Protein AF-A0A8J7ES10-F1 (afdb_monomer)

Solvent-accessible surface area (backbone atoms only — not comparable to full-atom values): 18775 Å² total; per-residue (Å²): 131,74,34,32,42,36,26,75,33,71,44,53,37,22,71,57,68,61,63,73,90,83,48,57,80,88,39,48,44,81,44,57,53,73,43,71,43,53,36,65,47,73,43,55,46,52,98,85,66,49,58,39,73,66,19,35,40,37,28,43,57,66,76,54,64,96,85,38,45,62,39,22,34,52,39,95,33,35,33,31,30,45,88,92,37,76,63,26,66,57,91,68,61,77,72,34,34,29,40,37,26,75,35,71,43,52,39,20,71,54,66,61,64,73,92,80,50,56,77,88,44,46,44,84,42,61,49,75,45,70,45,53,35,70,46,73,43,56,55,59,101,93,43,64,37,72,70,20,29,41,39,28,48,52,47,77,90,71,28,60,94,80,42,43,66,36,21,35,50,44,94,32,41,37,30,22,46,61,82,40,73,54,31,72,63,66,72,76,88,70,77,80,69,76,81,75,60,77,79,73,79,69,64,43,76,49,46,94,52,96,58,82,45,33,30,88,32,48,63,45,90,94,41,93,48,30,41,18,59,42,12,62,72,63,76,33,67,56,90,38,40,68,27,48,53,29,37,47,54,41,54,63,62,46,50,58,62,36,60,73,67,72,47,69,74,47,69,79,43,24,38,31,51,70,75,56,41,74,72,38,88,88,56,60,96,85,39,48,26,66,45,21,29,22,37,33,30,38,41,82,97,50,55,31,66,54,51,51,61,79,48,62,81,56,70,17,28,42,37,58,44,99,82,28,31,36,43,28,74,55,70,67,45,77,84

pLDDT: mean 78.89, std 15.76, range [26.02, 98.25]

Mean predicted aligned error: 19.05 Å

Sequence (335 aa):
MPQVLQITENTVLKRRPLQSSALSAEEVYKVDKGTSYELQSYAYADTNGDDFNDHIKFALKQDNIQGFNTWYVYELHSQVVQDGTVVYPQEEPEAAQIVKVVQDTVFKRRPLPASQLAPDEIQSIPAGRNFVLQSYAYADENGGFNSHVKLALGNTSDYIRGISSWYVYDQHAKILLDGELVYPLPQQTLSVPPPSAIPSGRFIMLPGYSSKFFLNQPIIPNGSFTWGEATHDGSRIPKTKKIADNIIALATALEKPRKQLGKPFKITSWYRPAEVNSGTRGAASNSQHLYGKAIDFYVPGYTPRQVAKELAWWNGGLGTYPSWNHLDIGSKRRW

Nearest PDB structures (foldseek):
  3zte-assembly1_T  TM=4.324E-01  e=8.875E+00  Bacillus licheniformis
  4y6t-assembly2_B  TM=2.598E-01  e=3.183E+00  Tobacco streak virus
  4y6x-assembly1_A-2  TM=2.409E-01  e=3.183E+00  Tobacco streak virus

Radius of gyration: 30.66 Å; Cα contacts (8 Å, |Δi|>4): 648; chains: 1; bounding box: 66×36×86 Å

Foldseek 3Di:
DWKKKAFQAWWKWAQALDDPVVDDPLGIDTDGHGDMFTFPDKDQADPVRHGSNQWIWTFGPDDADSNHRITIIRQVRIFIDDPNHTPPPPPLPPQFWKKAFQAWWKWAQALDPPVPDDPVRIDTDHHGDMFTFPDKDQADPVGGRNQKIWTFGDDCVPADVSHRITIIRLVRIFIAGSNHTPPVHPPPDPDDDPPPPPLDDDWDDAAPDPDTFRQQDALDVVFPDGNCLQQVHVVRHDPHVQLSVLLSVQSVVVVVLCVQVVFRKAWPAFADDQVRQVPDPPRDNPHLSVSRFKTKTDTPPDFQVRSCVSCVVQQAEWEGDRHIIMDGPHGYYYD

Structure (mmCIF, N/CA/C/O backbone):
data_AF-A0A8J7ES10-F1
#
_entry.id   AF-A0A8J7ES10-F1
#
loop_
_atom_site.group_PDB
_atom_site.id
_atom_site.type_symbol
_atom_site.label_atom_id
_atom_site.label_alt_id
_atom_site.label_comp_id
_atom_site.label_asym_id
_atom_site.label_entity_id
_atom_site.label_seq_id
_atom_site.pdbx_PDB_ins_code
_atom_site.Cartn_x
_atom_site.Cartn_y
_atom_site.Cartn_z
_atom_site.occupancy
_atom_site.B_iso_or_equiv
_atom_site.auth_seq_id
_atom_site.auth_comp_id
_atom_site.auth_asym_id
_atom_site.auth_atom_id
_atom_site.pdbx_PDB_model_num
ATOM 1 N N . MET A 1 1 ? -17.401 -17.008 42.669 1.00 64.31 1 MET A N 1
ATOM 2 C CA . MET A 1 1 ? -16.367 -16.024 43.068 1.00 64.31 1 MET A CA 1
ATOM 3 C C . MET A 1 1 ? -16.985 -14.641 42.900 1.00 64.31 1 MET A C 1
ATOM 5 O O . MET A 1 1 ? -17.704 -14.493 41.917 1.00 64.31 1 MET A O 1
ATOM 9 N N . PRO A 1 2 ? -16.847 -13.692 43.844 1.00 78.25 2 PRO A N 1
ATOM 10 C CA . PRO A 1 2 ? -17.597 -12.439 43.778 1.00 78.25 2 PRO A CA 1
ATOM 11 C C . PRO A 1 2 ? -17.087 -11.560 42.630 1.00 78.25 2 PRO A C 1
ATOM 13 O O . PRO A 1 2 ? -15.891 -11.300 42.522 1.00 78.25 2 PRO A O 1
ATOM 16 N N . GLN A 1 3 ? -18.008 -11.132 41.774 1.00 88.06 3 GLN A N 1
ATOM 17 C CA . GLN A 1 3 ? -17.795 -10.064 40.802 1.00 88.06 3 GLN A CA 1
ATOM 18 C C . GLN A 1 3 ? -18.287 -8.767 41.439 1.00 88.06 3 GLN A C 1
ATOM 20 O O . GLN A 1 3 ? -19.312 -8.778 42.123 1.00 88.06 3 GLN A O 1
ATOM 25 N N . VAL A 1 4 ? -17.567 -7.668 41.249 1.00 93.12 4 VAL A N 1
ATOM 26 C CA . VAL A 1 4 ? -17.894 -6.379 41.869 1.00 93.12 4 VAL A CA 1
ATOM 27 C C . VAL A 1 4 ? -17.989 -5.313 40.792 1.00 93.12 4 VAL A C 1
ATOM 29 O O . VAL A 1 4 ? -17.031 -5.112 40.054 1.00 93.12 4 VAL A O 1
ATOM 32 N N . LEU A 1 5 ? -19.117 -4.610 40.718 1.00 92.31 5 LEU A N 1
ATOM 33 C CA . LEU A 1 5 ? -19.228 -3.370 39.955 1.00 92.31 5 LEU A CA 1
ATOM 34 C C . LEU A 1 5 ? -18.623 -2.240 40.786 1.00 92.31 5 LEU A C 1
ATOM 36 O O . LEU A 1 5 ? -19.066 -2.015 41.909 1.00 92.31 5 LEU A O 1
ATOM 40 N N . GLN A 1 6 ? -17.650 -1.521 40.244 1.00 91.56 6 GLN A N 1
ATOM 41 C CA . GLN A 1 6 ? -17.055 -0.331 40.841 1.00 91.56 6 GLN A CA 1
ATOM 42 C C . GLN A 1 6 ? -17.438 0.895 40.020 1.00 91.56 6 GLN A C 1
ATOM 44 O O . GLN A 1 6 ? -17.275 0.907 38.802 1.00 91.56 6 GLN A O 1
ATOM 49 N N . ILE A 1 7 ? -17.925 1.935 40.688 1.00 92.75 7 ILE A N 1
ATOM 50 C CA . ILE A 1 7 ? -18.284 3.207 40.065 1.00 92.75 7 ILE A CA 1
ATOM 51 C C . ILE A 1 7 ? -17.045 4.105 40.012 1.00 92.75 7 ILE A C 1
ATOM 53 O O . ILE A 1 7 ? -16.511 4.505 41.050 1.00 92.75 7 ILE A O 1
ATOM 57 N N . THR A 1 8 ? -16.573 4.422 38.809 1.00 80.81 8 THR A N 1
ATOM 58 C CA . THR A 1 8 ? -15.344 5.201 38.574 1.00 80.81 8 THR A CA 1
ATOM 59 C C . THR A 1 8 ? -15.613 6.704 38.469 1.00 80.81 8 THR A C 1
ATOM 61 O O . THR A 1 8 ? -14.715 7.504 38.757 1.00 80.81 8 THR A O 1
ATOM 64 N N . GLU A 1 9 ? -16.856 7.091 38.164 1.00 78.81 9 GLU A N 1
ATOM 65 C CA . GLU A 1 9 ? -17.347 8.473 38.088 1.00 78.81 9 GLU A CA 1
ATOM 66 C C . GLU A 1 9 ? -18.786 8.602 38.610 1.00 78.81 9 GLU A C 1
ATOM 68 O O . GLU A 1 9 ? -19.547 7.639 38.596 1.00 78.81 9 GLU A O 1
ATOM 73 N N . ASN A 1 10 ? -19.182 9.799 39.066 1.00 84.06 10 ASN A N 1
ATOM 74 C CA . ASN A 1 10 ? -20.558 10.047 39.515 1.00 84.06 10 ASN A CA 1
ATOM 75 C C . ASN A 1 10 ? -21.538 9.734 38.378 1.00 84.06 10 ASN A C 1
ATOM 77 O O . ASN A 1 10 ? -21.426 10.278 37.281 1.00 84.06 10 ASN A O 1
ATOM 81 N N . THR A 1 11 ? -22.519 8.876 38.640 1.00 92.06 11 THR A N 1
ATOM 82 C CA . THR A 1 11 ? -23.380 8.337 37.588 1.00 92.06 11 THR A CA 1
ATOM 83 C C . THR A 1 11 ? -24.800 8.075 38.080 1.00 92.06 11 THR A C 1
ATOM 85 O O . THR A 1 11 ? -25.179 8.394 39.210 1.00 92.06 11 THR A O 1
ATOM 88 N N . VAL A 1 12 ? -25.629 7.538 37.191 1.00 92.69 12 VAL A N 1
ATOM 89 C CA . VAL A 1 12 ? -27.024 7.202 37.453 1.00 92.69 12 VAL A CA 1
ATOM 90 C C . VAL A 1 12 ? -27.262 5.757 37.043 1.00 92.69 12 VAL A C 1
ATOM 92 O O . VAL A 1 12 ? -27.062 5.401 35.882 1.00 92.69 12 VAL A O 1
ATOM 95 N N . LEU A 1 13 ? -27.730 4.943 37.986 1.00 93.00 13 LEU A N 1
ATOM 96 C CA . LEU A 1 13 ? -28.293 3.633 37.690 1.00 93.00 13 LEU A CA 1
ATOM 97 C C . LEU A 1 13 ? -29.695 3.813 37.122 1.00 93.00 13 LEU A C 1
ATOM 99 O O . LEU A 1 13 ? -30.459 4.649 37.602 1.00 93.00 13 LEU A O 1
ATOM 103 N N . LYS A 1 14 ? -30.043 3.020 36.115 1.00 92.50 14 LYS A N 1
ATOM 104 C CA . LYS A 1 14 ? -31.293 3.148 35.368 1.00 92.50 14 LYS A CA 1
ATOM 105 C C . LYS A 1 14 ? -32.049 1.830 35.312 1.00 92.50 14 LYS A C 1
ATOM 107 O O . LYS A 1 14 ? -31.450 0.760 35.240 1.00 92.50 14 LYS A O 1
ATOM 112 N N . ARG A 1 15 ? -33.379 1.891 35.280 1.00 91.12 15 ARG A N 1
ATOM 113 C CA . ARG A 1 15 ? -34.237 0.710 35.065 1.00 91.12 15 ARG A CA 1
ATOM 114 C C . ARG A 1 15 ? -34.286 0.267 33.601 1.00 91.12 15 ARG A C 1
ATOM 116 O O . ARG A 1 15 ? -34.577 -0.896 33.328 1.00 91.12 15 ARG A O 1
ATOM 123 N N . ARG A 1 16 ? -33.977 1.175 32.672 1.00 86.81 16 ARG A N 1
ATOM 124 C CA . ARG A 1 16 ? -33.875 0.931 31.227 1.00 86.81 16 ARG A CA 1
ATOM 125 C C . ARG A 1 16 ? -32.665 1.682 30.651 1.00 86.81 16 ARG A C 1
ATOM 127 O O . ARG A 1 16 ? -32.375 2.776 31.136 1.00 86.81 16 ARG A O 1
ATOM 134 N N . PRO A 1 17 ? -31.995 1.156 29.613 1.00 81.00 17 PRO A N 1
ATOM 135 C CA . PRO A 1 17 ? -30.805 1.765 29.014 1.00 81.00 17 PRO A CA 1
ATOM 136 C C . PRO A 1 17 ? -31.149 2.937 28.074 1.00 81.00 17 PRO A C 1
ATOM 138 O O . PRO A 1 17 ? -30.805 2.958 26.897 1.00 81.00 17 PRO A O 1
ATOM 141 N N . LEU A 1 18 ? -31.892 3.923 28.573 1.00 78.75 18 LEU A N 1
ATOM 142 C CA . LEU A 1 18 ? -32.243 5.133 27.829 1.00 78.75 18 LEU A CA 1
ATOM 143 C C . LEU A 1 18 ? -31.488 6.344 28.382 1.00 78.75 18 LEU A C 1
ATOM 145 O O . LEU A 1 18 ? -30.911 6.314 29.475 1.00 78.75 18 LEU A O 1
ATOM 149 N N . GLN A 1 19 ? -31.503 7.443 27.632 1.00 72.31 19 GLN A N 1
ATOM 150 C CA . GLN A 1 19 ? -31.052 8.738 28.140 1.00 72.31 19 GLN A CA 1
ATOM 151 C C . GLN A 1 19 ? -31.832 9.101 29.410 1.00 72.31 19 GLN A C 1
ATOM 153 O O . GLN A 1 19 ? -33.045 8.909 29.467 1.00 72.31 19 GLN A O 1
ATOM 158 N N . SER A 1 20 ? -31.154 9.635 30.431 1.00 76.88 20 SER A N 1
ATOM 159 C CA . SER A 1 20 ? -31.784 9.917 31.733 1.00 76.88 20 SER A CA 1
ATOM 160 C C . SER A 1 20 ? -32.954 10.902 31.625 1.00 76.88 20 SER A C 1
ATOM 162 O O . SER A 1 20 ? -33.875 10.842 32.427 1.00 76.88 20 SER A O 1
ATOM 164 N N . SER A 1 21 ? -32.943 11.780 30.616 1.00 77.94 21 SER A N 1
ATOM 165 C CA . SER A 1 21 ? -34.042 12.705 30.304 1.00 77.94 21 SER A CA 1
ATOM 166 C C . SER A 1 21 ? -35.330 12.011 29.844 1.00 77.94 21 SER A C 1
ATOM 168 O O . SER A 1 21 ? -36.391 12.626 29.882 1.00 77.94 21 SER A O 1
ATOM 170 N N . ALA A 1 22 ? -35.249 10.750 29.416 1.00 82.81 22 ALA A N 1
ATOM 171 C CA . ALA A 1 22 ? -36.377 9.934 28.975 1.00 82.81 22 ALA A CA 1
ATOM 172 C C . ALA A 1 22 ? -36.908 8.986 30.070 1.00 82.81 22 ALA A C 1
ATOM 174 O O . ALA A 1 22 ? -37.781 8.161 29.793 1.00 82.81 22 ALA A O 1
ATOM 175 N N . LEU A 1 23 ? -36.370 9.072 31.291 1.00 86.06 23 LEU A N 1
ATOM 176 C CA . LEU A 1 23 ? -36.718 8.216 32.424 1.00 86.06 23 LEU A CA 1
ATOM 177 C C . LEU A 1 23 ? -37.394 9.027 33.530 1.00 86.06 23 LEU A C 1
ATOM 179 O O . LEU A 1 23 ? -37.068 10.194 33.754 1.00 86.06 23 LEU A O 1
ATOM 183 N N . SER A 1 24 ? -38.334 8.402 34.237 1.00 87.75 24 SER A N 1
ATOM 184 C CA . SER A 1 24 ? -38.943 9.017 35.417 1.00 87.75 24 SER A CA 1
ATOM 185 C C . SER A 1 24 ? -37.966 9.041 36.603 1.00 87.75 24 SER A C 1
ATOM 187 O O . SER A 1 24 ? -36.968 8.319 36.627 1.00 87.75 24 SER A O 1
ATOM 189 N N . ALA A 1 25 ? -38.270 9.840 37.632 1.00 84.94 25 ALA A N 1
ATOM 190 C CA . ALA A 1 25 ? -37.470 9.893 38.860 1.00 84.94 25 ALA A CA 1
ATOM 191 C C . ALA A 1 25 ? -37.411 8.547 39.615 1.00 84.94 25 ALA A C 1
ATOM 193 O O . ALA A 1 25 ? -36.473 8.315 40.371 1.00 84.94 25 ALA A O 1
ATOM 194 N N . GLU A 1 26 ? -38.392 7.667 39.404 1.00 85.50 26 GLU A N 1
ATOM 195 C CA . GLU A 1 26 ? -38.457 6.320 39.992 1.00 85.50 26 GLU A CA 1
ATOM 196 C C . GLU A 1 26 ? -37.639 5.293 39.195 1.00 85.50 26 GLU A C 1
ATOM 198 O O . GLU A 1 26 ? -37.357 4.197 39.671 1.00 85.50 26 GLU A O 1
ATOM 203 N N . GLU A 1 27 ? -37.254 5.633 37.964 1.00 88.50 27 GLU A N 1
ATOM 204 C CA . GLU A 1 27 ? -36.459 4.775 37.089 1.00 88.50 27 GLU A CA 1
ATOM 205 C C . GLU A 1 27 ? -34.954 5.044 37.191 1.00 88.50 27 GLU A C 1
ATOM 207 O O . GLU A 1 27 ? -34.171 4.391 36.494 1.00 88.50 27 GLU A O 1
ATOM 212 N N . VAL A 1 28 ? -34.548 5.995 38.036 1.00 92.06 28 VAL A N 1
ATOM 213 C CA . VAL A 1 28 ? -33.167 6.457 38.168 1.00 92.06 28 VAL A CA 1
ATOM 214 C C . VAL A 1 28 ? -32.710 6.475 39.624 1.00 92.06 28 VAL A C 1
ATOM 216 O O . VAL A 1 28 ? -33.443 6.868 40.528 1.00 92.06 28 VAL A O 1
ATOM 219 N N . TYR A 1 29 ? -31.451 6.115 39.851 1.00 93.50 29 TYR A N 1
ATOM 220 C CA . TYR A 1 29 ? -30.821 6.179 41.164 1.00 93.50 29 TYR A CA 1
ATOM 221 C C . TYR A 1 29 ? -29.412 6.758 41.037 1.00 93.50 29 TYR A C 1
ATOM 223 O O . TYR A 1 29 ? -28.567 6.207 40.334 1.00 93.50 29 TYR A O 1
ATOM 231 N N . LYS A 1 30 ? -29.166 7.906 41.672 1.00 94.25 30 LYS A N 1
ATOM 232 C CA . LYS A 1 30 ? -27.860 8.578 41.628 1.00 94.25 30 LYS A CA 1
ATOM 233 C C . LYS A 1 30 ? -26.858 7.835 42.501 1.00 94.25 30 LYS A C 1
ATOM 235 O O . LYS A 1 30 ? -27.194 7.454 43.619 1.00 94.25 30 LYS A O 1
ATOM 240 N N . VAL A 1 31 ? -25.641 7.676 41.995 1.00 94.00 31 VAL A N 1
ATOM 241 C CA . VAL A 1 31 ? -24.555 6.991 42.694 1.00 94.00 31 VAL A CA 1
ATOM 242 C C . VAL A 1 31 ? -23.266 7.780 42.543 1.00 94.00 31 VAL A C 1
ATOM 244 O O . VAL A 1 31 ? -22.918 8.222 41.447 1.00 94.00 31 VAL A O 1
ATOM 247 N N . ASP A 1 32 ? -22.554 7.934 43.653 1.00 92.62 32 ASP A N 1
ATOM 248 C CA . ASP A 1 32 ? -21.293 8.659 43.698 1.00 92.62 32 ASP A CA 1
ATOM 249 C C . ASP A 1 32 ? -20.106 7.763 43.319 1.00 92.62 32 ASP A C 1
ATOM 251 O O . ASP A 1 32 ? -20.103 6.542 43.534 1.00 92.62 32 ASP A O 1
ATOM 255 N N . LYS A 1 33 ? -19.061 8.398 42.786 1.00 88.12 33 LYS A N 1
ATOM 256 C CA . LYS A 1 33 ? -17.763 7.791 42.498 1.00 88.12 33 LYS A CA 1
ATOM 257 C C . LYS A 1 33 ? -17.212 7.070 43.729 1.00 88.12 33 LYS A C 1
ATOM 259 O O . LYS A 1 33 ? -17.226 7.604 44.834 1.00 88.12 33 LYS A O 1
ATOM 264 N N . GLY A 1 34 ? -16.658 5.879 43.516 1.00 87.44 34 GLY A N 1
ATOM 265 C CA . GLY A 1 34 ? -16.078 5.029 44.558 1.00 87.44 34 GLY A CA 1
ATOM 266 C C . GLY A 1 34 ? -17.056 4.016 45.158 1.00 87.44 34 GLY A C 1
ATOM 267 O O . GLY A 1 34 ? -16.621 3.088 45.840 1.00 87.44 34 GLY A O 1
ATOM 268 N N . THR A 1 35 ? -18.357 4.134 44.877 1.00 94.31 35 THR A N 1
ATOM 269 C CA . THR A 1 35 ? -19.351 3.132 45.289 1.00 94.31 35 THR A CA 1
ATOM 270 C C . THR A 1 35 ? -19.076 1.789 44.612 1.00 94.31 35 THR A C 1
ATOM 272 O O . THR A 1 35 ? -18.689 1.745 43.444 1.00 94.31 35 THR A O 1
ATOM 275 N N . SER A 1 36 ? -19.270 0.686 45.337 1.00 93.25 36 SER A N 1
ATOM 276 C CA . SER A 1 36 ? -19.070 -0.671 44.820 1.00 93.25 36 SER A CA 1
ATOM 277 C C . SER A 1 36 ? -20.251 -1.577 45.162 1.00 93.25 36 SER A C 1
ATOM 279 O O . SER A 1 36 ? -20.801 -1.475 46.257 1.00 93.25 36 SER A O 1
ATOM 281 N N . TYR A 1 37 ? -20.608 -2.482 44.251 1.00 93.81 37 TYR A N 1
ATOM 282 C CA . TYR A 1 37 ? -21.717 -3.425 44.409 1.00 93.81 37 TYR A CA 1
ATOM 283 C C . TYR A 1 37 ? -21.283 -4.852 44.082 1.00 93.81 37 TYR A C 1
ATOM 285 O O . TYR A 1 37 ? -20.754 -5.104 43.000 1.00 93.81 37 TYR A O 1
ATOM 293 N N . GLU A 1 38 ? -21.546 -5.808 44.977 1.00 91.88 38 GLU A N 1
ATOM 294 C CA . GLU A 1 38 ? -21.386 -7.226 44.642 1.00 91.88 38 GLU A CA 1
ATOM 295 C C . GLU A 1 38 ? -22.465 -7.672 43.650 1.00 91.88 38 GLU A C 1
ATOM 297 O O . GLU A 1 38 ? -23.659 -7.430 43.840 1.00 91.88 38 GLU A O 1
ATOM 302 N N . LEU A 1 39 ? -22.043 -8.372 42.600 1.00 90.19 39 LEU A N 1
ATOM 303 C CA . LEU A 1 39 ? -22.898 -8.790 41.498 1.00 90.19 39 LEU A CA 1
ATOM 304 C C . LEU A 1 39 ? -23.227 -10.280 41.579 1.00 90.19 39 LEU A C 1
ATOM 306 O O . LEU A 1 39 ? -22.354 -11.121 41.804 1.00 90.19 39 LEU A O 1
ATOM 310 N N . GLN A 1 40 ? -24.504 -10.599 41.370 1.00 86.69 40 GLN A N 1
ATOM 311 C CA . GLN A 1 40 ? -24.959 -11.950 41.054 1.00 86.69 40 GLN A CA 1
ATOM 312 C C . GLN A 1 40 ? -24.579 -12.299 39.612 1.00 86.69 40 GLN A C 1
ATOM 314 O O . GLN A 1 40 ? -24.169 -13.422 39.328 1.00 86.69 40 GLN A O 1
ATOM 319 N N . SER A 1 41 ? -24.754 -11.334 38.706 1.00 81.12 41 SER A N 1
ATOM 320 C CA . SER A 1 41 ? -24.478 -11.460 37.275 1.00 81.12 41 SER A CA 1
ATOM 321 C C . SER A 1 41 ? -24.395 -10.084 36.617 1.00 81.12 41 SER A C 1
ATOM 323 O O . SER A 1 41 ? -25.023 -9.136 37.093 1.00 81.12 41 SER A O 1
ATOM 325 N N . TYR A 1 42 ? -23.721 -9.997 35.474 1.00 88.06 42 TYR A N 1
ATOM 326 C CA . TYR A 1 42 ? -23.754 -8.834 34.589 1.00 88.06 42 TYR A CA 1
ATOM 327 C C . TYR A 1 42 ? -23.755 -9.261 33.116 1.00 88.06 42 TYR A C 1
ATOM 329 O O . TYR A 1 42 ? -23.414 -10.399 32.796 1.00 88.06 42 TYR A O 1
ATOM 337 N N . ALA A 1 43 ? -24.165 -8.351 32.238 1.00 70.12 43 ALA A N 1
ATOM 338 C CA . ALA A 1 43 ? -24.136 -8.478 30.790 1.00 70.12 43 ALA A CA 1
ATOM 339 C C . ALA A 1 43 ? -23.895 -7.096 30.164 1.00 70.12 43 ALA A C 1
ATOM 341 O O . ALA A 1 43 ? -24.377 -6.089 30.682 1.00 70.12 43 ALA A O 1
ATOM 342 N N . TYR A 1 44 ? -23.188 -7.062 29.042 1.00 70.44 44 TYR A N 1
ATOM 343 C CA . TYR A 1 44 ? -22.888 -5.849 28.269 1.00 70.44 44 TYR A CA 1
ATOM 344 C C . TYR A 1 44 ? -23.584 -5.829 26.900 1.00 70.44 44 TYR A C 1
ATOM 346 O O . TYR A 1 44 ? -23.779 -4.766 26.328 1.00 70.44 44 TYR A O 1
ATOM 354 N N . ALA A 1 45 ? -24.040 -6.992 26.429 1.00 62.19 45 ALA A N 1
ATOM 355 C CA . ALA A 1 45 ? -24.836 -7.138 25.220 1.00 62.19 45 ALA A CA 1
ATOM 356 C C . ALA A 1 45 ? -26.002 -8.114 25.439 1.00 62.19 45 ALA A C 1
ATOM 358 O O . ALA A 1 45 ? -25.996 -8.926 26.378 1.00 62.19 45 ALA A O 1
ATOM 359 N N . ASP A 1 46 ? -27.020 -8.015 24.589 1.00 61.34 46 ASP A N 1
ATOM 360 C CA . ASP A 1 46 ? -28.154 -8.930 24.555 1.00 61.34 46 ASP A CA 1
ATOM 361 C C . ASP A 1 46 ? -27.819 -10.261 23.842 1.00 61.34 46 ASP A C 1
ATOM 363 O O . ASP A 1 46 ? -26.680 -10.537 23.465 1.00 61.34 46 ASP A O 1
ATOM 367 N N . THR A 1 47 ? -28.815 -11.136 23.668 1.00 54.00 47 THR A N 1
ATOM 368 C CA . THR A 1 47 ? -28.632 -12.435 22.995 1.00 54.00 47 THR A CA 1
ATOM 369 C C . THR A 1 47 ? -28.294 -12.336 21.506 1.00 54.00 47 THR A C 1
ATOM 371 O O . THR A 1 47 ? -27.858 -13.331 20.932 1.00 54.00 47 THR A O 1
ATOM 374 N N . ASN A 1 48 ? -28.523 -11.181 20.882 1.00 42.56 48 ASN A N 1
ATOM 375 C CA . ASN A 1 48 ? -28.213 -10.909 19.481 1.00 42.56 48 ASN A CA 1
ATOM 376 C C . ASN A 1 48 ? -26.846 -10.229 19.311 1.00 42.56 48 ASN A C 1
ATOM 378 O O . ASN A 1 48 ? -26.373 -10.109 18.183 1.00 42.56 48 ASN A O 1
ATOM 382 N N . GLY A 1 49 ? -26.199 -9.845 20.417 1.00 39.00 49 GLY A N 1
ATOM 383 C CA . GLY A 1 49 ? -24.927 -9.130 20.423 1.00 39.00 49 GLY A CA 1
ATOM 384 C C . GLY A 1 49 ? -25.072 -7.611 20.348 1.00 39.00 49 GLY A C 1
ATOM 385 O O . GLY A 1 49 ? -24.054 -6.940 20.208 1.00 39.00 49 GLY A O 1
ATOM 386 N N . ASP A 1 50 ? -26.290 -7.074 20.464 1.00 47.12 50 ASP A N 1
ATOM 387 C CA . ASP A 1 50 ? -26.513 -5.631 20.542 1.00 47.12 50 ASP A CA 1
ATOM 388 C C . ASP A 1 50 ? -26.142 -5.143 21.947 1.00 47.12 50 ASP A C 1
ATOM 390 O O . ASP A 1 50 ? -26.586 -5.714 22.954 1.00 47.12 50 ASP A O 1
ATOM 394 N N . ASP A 1 51 ? -25.327 -4.091 22.024 1.00 58.16 51 ASP A N 1
ATOM 395 C CA . ASP A 1 51 ? -25.022 -3.436 23.290 1.00 58.16 51 ASP A CA 1
ATOM 396 C C . ASP A 1 51 ? -26.301 -2.854 23.919 1.00 58.16 51 ASP A C 1
ATOM 398 O O . ASP A 1 51 ? -27.304 -2.563 23.257 1.00 58.16 51 ASP A O 1
ATOM 402 N N . PHE A 1 52 ? -26.314 -2.693 25.242 1.00 70.12 52 PHE A N 1
ATOM 403 C CA . PHE A 1 52 ? -27.443 -2.047 25.910 1.00 70.12 52 PHE A CA 1
ATOM 404 C C . PHE A 1 52 ? -27.349 -0.520 25.795 1.00 70.12 52 PHE A C 1
ATOM 406 O O . PHE A 1 52 ? -27.446 0.162 26.816 1.00 70.12 52 PHE A O 1
ATOM 413 N N . ASN A 1 53 ? -27.165 0.021 24.586 1.00 70.81 53 ASN A N 1
ATOM 414 C CA . ASN A 1 53 ? -27.022 1.454 24.324 1.00 70.81 53 ASN A CA 1
ATOM 415 C C . ASN A 1 53 ? -25.939 2.065 25.231 1.00 70.81 53 ASN A C 1
ATOM 417 O O . ASN A 1 53 ? -26.230 2.973 26.016 1.00 70.81 53 ASN A O 1
ATOM 421 N N . ASP A 1 54 ? -24.743 1.468 25.208 1.00 69.75 54 ASP A N 1
ATOM 422 C CA . ASP A 1 54 ? -23.570 1.808 26.036 1.00 69.75 54 ASP A CA 1
ATOM 423 C C . ASP A 1 54 ? -23.755 1.592 27.562 1.00 69.75 54 ASP A C 1
ATOM 425 O O . ASP A 1 54 ? -23.221 2.331 28.400 1.00 69.75 54 ASP A O 1
ATOM 429 N N . HIS A 1 55 ? -24.577 0.619 27.980 1.00 81.62 55 HIS A N 1
ATOM 430 C CA . HIS A 1 55 ? -24.784 0.304 29.403 1.00 81.62 55 HIS A CA 1
ATOM 431 C C . HIS A 1 55 ? -24.402 -1.130 29.774 1.00 81.62 55 HIS A C 1
ATOM 433 O O . HIS A 1 55 ? -24.642 -2.088 29.048 1.00 81.62 55 HIS A O 1
ATOM 439 N N . ILE A 1 56 ? -23.957 -1.301 31.017 1.00 83.12 56 ILE A N 1
ATOM 440 C CA . ILE A 1 56 ? -23.855 -2.607 31.666 1.00 83.12 56 ILE A CA 1
ATOM 441 C C . ILE A 1 56 ? -25.191 -2.912 32.324 1.00 83.12 56 ILE A C 1
ATOM 443 O O . ILE A 1 56 ? -25.624 -2.184 33.221 1.00 83.12 56 ILE A O 1
ATOM 447 N N . LYS A 1 57 ? -25.821 -4.023 31.948 1.00 86.38 57 LYS A N 1
ATOM 448 C CA . LYS A 1 57 ? -26.913 -4.614 32.720 1.00 86.38 57 LYS A CA 1
ATOM 449 C C . LYS A 1 57 ? -26.322 -5.453 33.844 1.00 86.38 57 LYS A C 1
ATOM 451 O O . LYS A 1 57 ? -25.558 -6.375 33.585 1.00 86.38 57 LYS A O 1
ATOM 456 N N . PHE A 1 58 ? -26.711 -5.209 35.086 1.00 89.06 58 PHE A N 1
ATOM 457 C CA . PHE A 1 58 ? -26.227 -5.992 36.221 1.00 89.06 58 PHE A CA 1
ATOM 458 C C . PHE A 1 58 ? -27.346 -6.347 37.193 1.00 89.06 58 PHE A C 1
ATOM 460 O O . PHE A 1 58 ? -28.360 -5.654 37.289 1.00 89.06 58 PHE A O 1
ATOM 467 N N . ALA A 1 59 ? -27.151 -7.452 37.909 1.00 89.25 59 ALA A N 1
ATOM 468 C CA . ALA A 1 59 ? -27.996 -7.888 39.006 1.00 89.25 59 ALA A CA 1
ATOM 469 C C . ALA A 1 59 ? -27.170 -7.941 40.292 1.00 89.25 59 ALA A C 1
ATOM 471 O O . ALA A 1 59 ? -26.099 -8.551 40.324 1.00 89.25 59 ALA A O 1
ATOM 472 N N . LEU A 1 60 ? -27.677 -7.309 41.346 1.00 89.31 60 LEU A N 1
ATOM 473 C CA . LEU A 1 60 ? -27.061 -7.287 42.666 1.00 89.31 60 LEU A CA 1
ATOM 474 C C . LEU A 1 60 ? -27.108 -8.681 43.306 1.00 89.31 60 LEU A C 1
ATOM 476 O O . LEU A 1 60 ? -28.119 -9.381 43.225 1.00 89.31 60 LEU A O 1
ATOM 480 N N . LYS A 1 61 ? -25.998 -9.090 43.927 1.00 87.31 61 LYS A N 1
ATOM 481 C CA . LYS A 1 61 ? -25.879 -10.365 44.658 1.00 87.31 61 LYS A CA 1
ATOM 482 C C . LYS A 1 61 ? -26.643 -10.345 45.970 1.00 87.31 61 LYS A C 1
ATOM 484 O O . LYS A 1 61 ? -27.239 -11.340 46.372 1.00 87.31 61 LYS A O 1
ATOM 489 N N . GLN A 1 62 ? -26.557 -9.209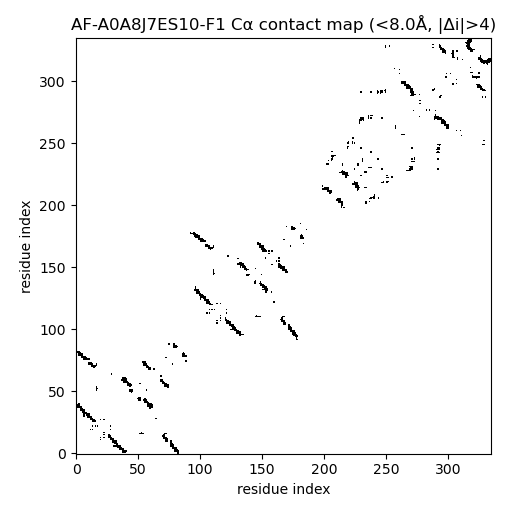 46.645 1.00 80.75 62 GLN A N 1
ATOM 490 C CA . GLN A 1 62 ? -27.225 -8.894 47.893 1.00 80.75 62 GLN A CA 1
ATOM 491 C C . GLN A 1 62 ? -27.808 -7.487 47.744 1.00 80.75 62 GLN A C 1
ATOM 493 O O . GLN A 1 62 ? -27.306 -6.700 46.943 1.00 80.75 62 GLN A O 1
ATOM 498 N N . ASP A 1 63 ? -28.862 -7.202 48.504 1.00 78.56 63 ASP A N 1
ATOM 499 C CA . ASP A 1 63 ? -29.593 -5.931 48.507 1.00 78.56 63 ASP A CA 1
ATOM 500 C C . ASP A 1 63 ? -30.478 -5.648 47.283 1.00 78.56 63 ASP A C 1
ATOM 502 O O . ASP A 1 63 ? -30.391 -6.259 46.219 1.00 78.56 63 ASP A O 1
ATOM 506 N N . ASN A 1 64 ? -31.376 -4.683 47.481 1.00 87.88 64 ASN A N 1
ATOM 507 C CA . ASN A 1 64 ? -32.223 -4.100 46.453 1.00 87.88 64 ASN A CA 1
ATOM 508 C C . ASN A 1 64 ? -32.084 -2.582 46.525 1.00 87.88 64 ASN A C 1
ATOM 510 O O . ASN A 1 64 ? -32.264 -1.986 47.586 1.00 87.88 64 ASN A O 1
ATOM 514 N N . ILE A 1 65 ? -31.855 -1.946 45.383 1.00 88.62 65 ILE A N 1
ATOM 515 C CA . ILE A 1 65 ? -31.931 -0.490 45.270 1.00 88.62 65 ILE A CA 1
ATOM 516 C C . ILE A 1 65 ? -33.370 -0.168 44.894 1.00 88.62 65 ILE A C 1
ATOM 518 O O . ILE A 1 65 ? -33.882 -0.702 43.914 1.00 88.62 65 ILE A O 1
ATOM 522 N N . GLN A 1 66 ? -34.058 0.632 45.712 1.00 88.25 66 GLN A N 1
ATOM 523 C CA . GLN A 1 66 ? -35.471 0.991 45.502 1.00 88.25 66 GLN A CA 1
ATOM 524 C C . GLN A 1 66 ? -36.397 -0.224 45.250 1.00 88.25 66 GLN A C 1
ATOM 526 O O . GLN A 1 66 ? -37.341 -0.148 44.473 1.00 88.25 66 GLN A O 1
ATOM 531 N N . GLY A 1 67 ? -36.126 -1.367 45.892 1.00 88.12 67 GLY A N 1
ATOM 532 C CA . GLY A 1 67 ? -36.921 -2.593 45.722 1.00 88.12 67 GLY A CA 1
ATOM 533 C C . GLY A 1 67 ? -36.584 -3.423 44.476 1.00 88.12 67 GLY A C 1
ATOM 534 O O . GLY A 1 67 ? -37.220 -4.447 44.241 1.00 88.12 67 GLY A O 1
ATOM 535 N N . PHE A 1 68 ? -35.564 -3.033 43.710 1.00 89.50 68 PHE A N 1
ATOM 536 C CA . PHE A 1 68 ? -35.136 -3.729 42.503 1.00 89.50 68 PHE A CA 1
ATOM 537 C C . PHE A 1 68 ? -33.691 -4.225 42.598 1.00 89.50 68 PHE A C 1
ATOM 539 O O . PHE A 1 68 ? -32.792 -3.496 43.021 1.00 89.50 68 PHE A O 1
ATOM 546 N N . ASN A 1 69 ? -33.457 -5.444 42.112 1.00 90.56 69 ASN A N 1
ATOM 547 C CA . ASN A 1 69 ? -32.126 -6.056 42.078 1.00 90.56 69 ASN A CA 1
ATOM 548 C C . ASN A 1 69 ? -31.379 -5.854 40.750 1.00 90.56 69 ASN A C 1
ATOM 550 O O . ASN A 1 69 ? -30.175 -6.065 40.704 1.00 90.56 69 ASN A O 1
ATOM 554 N N . THR A 1 70 ? -32.074 -5.490 39.669 1.00 90.25 70 THR A N 1
ATOM 555 C CA . THR A 1 70 ? -31.510 -5.415 38.311 1.00 90.25 70 THR A CA 1
ATOM 556 C C . THR A 1 70 ? -31.494 -3.976 37.824 1.00 90.25 70 THR A C 1
ATOM 558 O O . THR A 1 70 ? -32.523 -3.301 37.880 1.00 90.25 70 THR A O 1
ATOM 561 N N . TRP A 1 71 ? -30.359 -3.519 37.313 1.00 92.56 71 TRP A N 1
ATOM 562 C CA . TRP A 1 71 ? -30.141 -2.133 36.911 1.00 92.56 71 TRP A CA 1
ATOM 563 C C . TRP A 1 71 ? -29.216 -2.049 35.695 1.00 92.56 71 TRP A C 1
ATOM 565 O O . TRP A 1 71 ? -28.550 -3.018 35.334 1.00 92.56 71 TRP A O 1
ATOM 575 N N . TYR A 1 72 ? -29.200 -0.877 35.072 1.00 90.12 72 TYR A N 1
ATOM 576 C CA . TYR A 1 72 ? -28.282 -0.490 34.010 1.00 90.12 72 TYR A CA 1
ATOM 577 C C . TYR A 1 72 ? -27.389 0.644 34.504 1.00 90.12 72 TYR A C 1
ATOM 579 O O . TYR A 1 72 ? -27.878 1.555 35.170 1.00 90.12 72 TYR A O 1
ATOM 587 N N . VAL A 1 73 ? -26.108 0.630 34.162 1.00 88.69 73 VAL A N 1
ATOM 588 C CA . VAL A 1 73 ? -25.179 1.740 34.423 1.00 88.69 73 VAL A CA 1
ATOM 589 C C . VAL A 1 73 ? -24.424 2.067 33.148 1.00 88.69 73 VAL A C 1
ATOM 591 O O . VAL A 1 73 ? -24.126 1.162 32.378 1.00 88.69 73 VAL A O 1
ATOM 594 N N . TYR A 1 74 ? -24.154 3.348 32.908 1.00 80.06 74 TYR A N 1
ATOM 595 C CA . TYR A 1 74 ? -23.358 3.762 31.756 1.00 80.06 74 TYR A CA 1
ATOM 596 C C . TYR A 1 74 ? -21.939 3.205 31.876 1.00 80.06 74 TYR A C 1
ATOM 598 O O . TYR A 1 74 ? -21.293 3.377 32.915 1.00 80.06 74 TYR A O 1
ATOM 606 N N . GLU A 1 75 ? -21.478 2.518 30.838 1.00 74.06 75 GLU A N 1
ATOM 607 C CA . GLU A 1 75 ? -20.281 1.690 30.924 1.00 74.06 75 GLU A CA 1
ATOM 608 C C . GLU A 1 75 ? -19.005 2.482 31.214 1.00 74.06 75 GLU A C 1
ATOM 610 O O . GLU A 1 75 ? -18.244 2.070 32.079 1.00 74.06 75 GLU A O 1
ATOM 615 N N . LEU A 1 76 ? -18.817 3.670 30.629 1.00 73.44 76 LEU A N 1
ATOM 616 C CA . LEU A 1 76 ? -17.607 4.478 30.849 1.00 73.44 76 LEU A CA 1
ATOM 617 C C . LEU A 1 76 ? -17.484 5.039 32.279 1.00 73.44 76 LEU A C 1
ATOM 619 O O . LEU A 1 76 ? -16.423 5.520 32.667 1.00 73.44 76 LEU A O 1
ATOM 623 N N . HIS A 1 77 ? -18.551 4.984 33.084 1.00 83.06 77 HIS A N 1
ATOM 624 C CA . HIS A 1 77 ? -18.540 5.432 34.484 1.00 83.06 77 HIS A CA 1
ATOM 625 C C . HIS A 1 77 ? -18.394 4.271 35.477 1.00 83.06 77 HIS A C 1
ATOM 627 O O . HIS A 1 77 ? -18.572 4.458 36.689 1.00 83.06 77 HIS A O 1
ATOM 633 N N . SER A 1 78 ? -18.142 3.054 34.993 1.00 84.06 78 SER A N 1
ATOM 634 C CA . SER A 1 78 ? -18.074 1.878 35.850 1.00 84.06 78 SER A CA 1
ATOM 635 C C . SER A 1 78 ? -17.171 0.783 35.296 1.00 84.06 78 SER A C 1
ATOM 637 O O . SER A 1 78 ? -16.871 0.726 34.113 1.00 84.06 78 SER A O 1
ATOM 639 N N . GLN A 1 79 ? -16.736 -0.113 36.171 1.00 85.25 79 GLN A N 1
ATOM 640 C CA . GLN A 1 79 ? -15.946 -1.279 35.797 1.00 85.25 79 GLN A CA 1
ATOM 641 C C . GLN A 1 79 ? -16.393 -2.496 36.604 1.00 85.25 79 GLN A C 1
ATOM 643 O O . GLN A 1 79 ? -16.782 -2.365 37.763 1.00 85.25 79 GLN A O 1
ATOM 648 N N . VAL A 1 80 ? -16.339 -3.690 36.024 1.00 84.25 80 VAL A N 1
ATOM 649 C CA . VAL A 1 80 ? -16.530 -4.951 36.742 1.00 84.25 80 VAL A CA 1
ATOM 650 C C . VAL A 1 80 ? -15.165 -5.535 37.054 1.00 84.25 80 VAL A C 1
ATOM 652 O O . VAL A 1 80 ? -14.340 -5.725 36.167 1.00 84.25 80 VAL A O 1
ATOM 655 N N . VAL A 1 81 ? -14.938 -5.842 38.324 1.00 85.4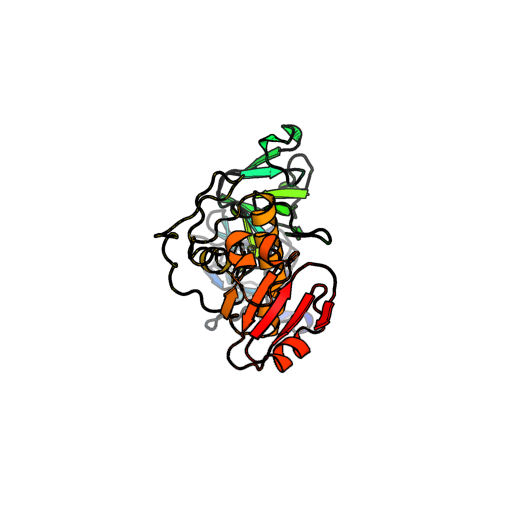4 81 VAL A N 1
ATOM 656 C CA . VAL A 1 81 ? -13.708 -6.442 38.833 1.00 85.44 81 VAL A CA 1
ATOM 657 C C . VAL A 1 81 ? -14.005 -7.865 39.293 1.00 85.44 81 VAL A C 1
ATOM 659 O O . VAL A 1 81 ? -14.959 -8.105 40.037 1.00 85.44 81 VAL A O 1
ATOM 662 N N . GLN A 1 82 ? -13.173 -8.813 38.875 1.00 83.50 82 GLN A N 1
ATOM 663 C CA . GLN A 1 82 ? -13.175 -10.191 39.348 1.00 83.50 82 GLN A CA 1
ATOM 664 C C . GLN A 1 82 ? -11.761 -10.535 39.822 1.00 83.50 82 GLN A C 1
ATOM 666 O O . GLN A 1 82 ? -10.805 -10.423 39.063 1.00 83.50 82 GLN A O 1
ATOM 671 N N . ASP A 1 83 ? -11.631 -10.931 41.091 1.00 82.94 83 ASP A N 1
ATOM 672 C CA . ASP A 1 83 ? -10.341 -11.292 41.707 1.00 82.94 83 ASP A CA 1
ATOM 673 C C . ASP A 1 83 ? -9.273 -10.178 41.624 1.00 82.94 83 ASP A C 1
ATOM 675 O O . ASP A 1 83 ? -8.124 -10.393 41.249 1.00 82.94 83 ASP A O 1
ATOM 679 N N . GLY A 1 84 ? -9.683 -8.932 41.890 1.00 79.12 84 GLY A N 1
ATOM 680 C CA . GLY A 1 84 ? -8.805 -7.755 41.810 1.00 79.12 84 GLY A CA 1
ATOM 681 C C . GLY A 1 84 ? -8.416 -7.334 40.388 1.00 79.12 84 GLY A C 1
ATOM 682 O O . GLY A 1 84 ? -7.734 -6.326 40.226 1.00 79.12 84 GLY A O 1
ATOM 683 N N . THR A 1 85 ? -8.877 -8.059 39.367 1.00 75.81 85 THR A N 1
ATOM 684 C CA . THR A 1 85 ? -8.625 -7.761 37.954 1.00 75.81 85 THR A CA 1
ATOM 685 C C . THR A 1 85 ? -9.873 -7.159 37.318 1.00 75.81 85 THR A C 1
ATOM 687 O O . THR A 1 85 ? -10.973 -7.680 37.501 1.00 75.81 85 THR A O 1
ATOM 690 N N . VAL A 1 86 ? -9.724 -6.065 36.570 1.00 78.69 86 VAL A N 1
ATOM 691 C CA . VAL A 1 86 ? -10.821 -5.496 35.776 1.00 78.69 86 VAL A CA 1
ATOM 692 C C . VAL A 1 86 ? -11.162 -6.472 34.646 1.00 78.69 86 VAL A C 1
ATOM 694 O O . VAL A 1 86 ? -10.306 -6.822 33.841 1.00 78.69 86 VAL A O 1
ATOM 697 N N . VAL A 1 87 ? -12.404 -6.948 34.624 1.00 73.19 87 VAL A N 1
ATOM 698 C CA . VAL A 1 87 ? -12.956 -7.852 33.600 1.00 73.19 87 VAL A CA 1
ATOM 699 C C . VAL A 1 87 ? -14.023 -7.182 32.733 1.00 73.19 87 VAL A C 1
ATOM 701 O O . VAL A 1 87 ? -14.402 -7.743 31.704 1.00 73.19 87 VAL A O 1
ATOM 704 N N . TYR A 1 88 ? -14.524 -6.011 33.149 1.00 68.38 88 TYR A N 1
ATOM 705 C CA . TYR A 1 88 ? -15.326 -5.116 32.319 1.00 68.38 88 TYR A CA 1
ATOM 706 C C . TYR A 1 88 ? -15.019 -3.623 32.624 1.00 68.38 88 TYR A C 1
ATOM 708 O O . TYR A 1 88 ? -14.823 -3.332 33.799 1.00 68.38 88 TYR A O 1
ATOM 716 N N . PRO A 1 89 ? -15.032 -2.680 31.661 1.00 57.84 89 PRO A N 1
ATOM 717 C CA . PRO A 1 89 ? -15.011 -2.974 30.233 1.00 57.84 89 PRO A CA 1
ATOM 718 C C . PRO A 1 89 ? -13.894 -3.979 29.988 1.00 57.84 89 PRO A C 1
ATOM 720 O O . PRO A 1 89 ? -12.863 -3.956 30.671 1.00 57.84 89 PRO A O 1
ATOM 723 N N . GLN A 1 90 ? -14.143 -4.972 29.121 1.00 49.97 90 GLN A N 1
ATOM 724 C CA . GLN A 1 90 ? -12.982 -5.666 28.576 1.00 49.97 90 GLN A CA 1
ATOM 725 C C . GLN A 1 90 ? -12.108 -4.530 28.047 1.00 49.97 90 GLN A C 1
ATOM 727 O O . GLN A 1 90 ? -12.667 -3.530 27.594 1.00 49.97 90 GLN A O 1
ATOM 732 N N . GLU A 1 91 ? -10.787 -4.585 28.196 1.00 45.88 91 GLU A N 1
ATOM 733 C CA . GLU A 1 91 ? -9.937 -3.642 27.471 1.00 45.88 91 GLU A CA 1
ATOM 734 C C . GLU A 1 91 ? -10.164 -3.898 25.970 1.00 45.88 91 GLU A C 1
ATOM 736 O O . GLU A 1 91 ? -9.394 -4.587 25.310 1.00 45.88 91 GLU A O 1
ATOM 741 N N . GLU A 1 92 ? -11.287 -3.411 25.452 1.00 42.16 92 GLU A N 1
ATOM 742 C CA . GLU A 1 92 ? -11.539 -3.103 24.077 1.00 42.16 92 GLU A CA 1
ATOM 743 C C . GLU A 1 92 ? -10.841 -1.764 23.925 1.00 42.16 92 GLU A C 1
ATOM 745 O O . GLU A 1 92 ? -11.283 -0.761 24.493 1.00 42.16 92 GLU A O 1
ATOM 750 N N . PRO A 1 93 ? -9.652 -1.752 23.311 1.00 38.72 93 PRO A N 1
ATOM 751 C CA . PRO A 1 93 ? -8.889 -0.530 23.210 1.00 38.72 93 PRO A CA 1
ATOM 752 C C . PRO A 1 93 ? -9.747 0.516 22.494 1.00 38.72 93 PRO A C 1
ATOM 754 O O . PRO A 1 93 ? -10.087 0.288 21.336 1.00 38.72 93 PRO A O 1
ATOM 757 N N . GLU A 1 94 ? -10.066 1.630 23.174 1.00 41.03 94 GLU A N 1
ATOM 758 C CA . GLU A 1 94 ? -10.720 2.831 22.624 1.00 41.03 94 GLU A CA 1
ATOM 759 C C . GLU A 1 94 ? -10.175 3.131 21.233 1.00 41.03 94 GLU A C 1
ATOM 761 O O . GLU A 1 94 ? -9.107 3.730 21.139 1.00 41.03 94 GLU A O 1
ATOM 766 N N . ALA A 1 95 ? -10.846 2.665 20.180 1.00 47.41 95 ALA A N 1
ATOM 767 C CA . ALA A 1 95 ? -10.422 2.769 18.787 1.00 47.41 95 ALA A CA 1
ATOM 768 C C . ALA A 1 95 ? -8.890 2.923 18.575 1.00 47.41 95 ALA A C 1
ATOM 770 O O . ALA A 1 95 ? -8.409 3.846 17.902 1.00 47.41 95 ALA A O 1
ATOM 771 N N . ALA A 1 96 ? -8.088 2.122 19.296 1.00 54.91 96 ALA A N 1
ATOM 772 C CA . ALA A 1 96 ? -6.726 2.563 19.560 1.00 54.91 96 ALA A CA 1
ATOM 773 C C . ALA A 1 96 ? -5.888 2.147 18.374 1.00 54.91 96 ALA A C 1
ATOM 775 O O . ALA A 1 96 ? -5.752 0.960 18.058 1.00 54.91 96 ALA A O 1
ATOM 776 N N . GLN A 1 97 ? -5.268 3.131 17.738 1.00 69.88 97 GLN A N 1
ATOM 777 C CA . GLN A 1 97 ? -4.211 2.821 16.811 1.00 69.88 97 GLN A CA 1
ATOM 778 C C . GLN A 1 97 ? -3.040 2.239 17.607 1.00 69.88 97 GLN A C 1
ATOM 780 O O . GLN A 1 97 ? -2.361 2.952 18.334 1.00 69.88 97 GLN A O 1
ATOM 785 N N . ILE A 1 98 ? -2.800 0.938 17.507 1.00 80.31 98 ILE A N 1
ATOM 786 C CA . ILE A 1 98 ? -1.769 0.244 18.279 1.00 80.31 98 ILE A CA 1
ATOM 787 C C . ILE A 1 98 ? -0.657 -0.182 17.343 1.00 80.31 98 ILE A C 1
ATOM 789 O O . ILE A 1 98 ? -0.910 -0.872 16.359 1.00 80.31 98 ILE A O 1
ATOM 793 N N . VAL A 1 99 ? 0.590 0.127 17.691 1.00 86.12 99 VAL A N 1
ATOM 794 C CA . VAL A 1 99 ? 1.743 -0.553 17.099 1.00 86.12 99 VAL A CA 1
ATOM 795 C C . VAL A 1 99 ? 2.101 -1.783 17.927 1.00 86.12 99 VAL A C 1
ATOM 797 O O . VAL A 1 99 ? 2.393 -1.679 19.115 1.00 86.12 99 VAL A O 1
ATOM 800 N N . LYS A 1 100 ? 2.099 -2.955 17.291 1.00 82.88 100 LYS A N 1
ATOM 801 C CA . LYS A 1 100 ? 2.597 -4.220 17.843 1.00 82.88 100 LYS A CA 1
ATOM 802 C C . LYS A 1 100 ? 3.979 -4.508 17.280 1.00 82.88 100 LYS A C 1
ATOM 804 O O . LYS A 1 100 ? 4.138 -4.655 16.067 1.00 82.88 100 LYS A O 1
ATOM 809 N N . VAL A 1 101 ? 4.972 -4.624 18.152 1.00 85.06 101 VAL A N 1
ATOM 810 C CA . VAL A 1 101 ? 6.331 -5.031 17.785 1.00 85.06 101 VAL A CA 1
ATOM 811 C C . VAL A 1 101 ? 6.361 -6.550 17.673 1.00 85.06 101 VAL A C 1
ATOM 813 O O . VAL A 1 101 ? 6.201 -7.258 18.663 1.00 85.06 101 VAL A O 1
ATOM 816 N N . VAL A 1 102 ? 6.541 -7.066 16.460 1.00 81.25 102 VAL A N 1
ATOM 817 C CA . VAL A 1 102 ? 6.472 -8.513 16.178 1.00 81.25 102 VAL A CA 1
ATOM 818 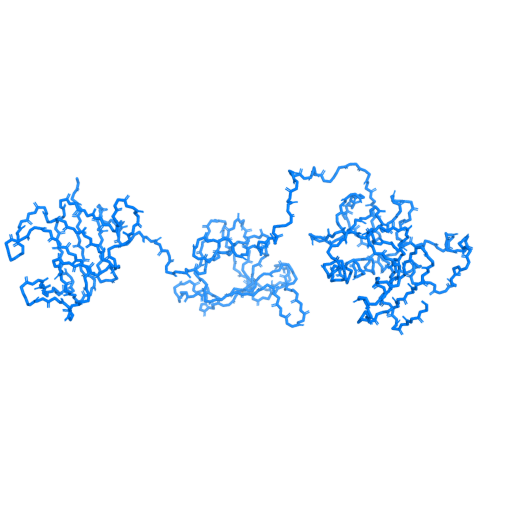C C . VAL A 1 102 ? 7.840 -9.195 16.177 1.00 81.25 102 VAL A C 1
ATOM 820 O O . VAL A 1 102 ? 7.913 -10.419 16.177 1.00 81.25 102 VAL A O 1
ATOM 823 N N . GLN A 1 103 ? 8.916 -8.409 16.192 1.00 77.31 103 GLN A N 1
ATOM 824 C CA . GLN A 1 103 ? 10.300 -8.869 16.222 1.00 77.31 103 GLN A CA 1
ATOM 825 C C . GLN A 1 103 ? 11.144 -7.878 17.026 1.00 77.31 103 GLN A C 1
ATOM 827 O O . GLN A 1 103 ? 10.892 -6.673 16.962 1.00 77.31 103 GLN A O 1
ATOM 832 N N . ASP A 1 104 ? 12.159 -8.374 17.740 1.00 78.88 104 ASP A N 1
ATOM 833 C CA . ASP A 1 104 ? 13.136 -7.538 18.437 1.00 78.88 104 ASP A CA 1
ATOM 834 C C . ASP A 1 104 ? 13.684 -6.469 17.493 1.00 78.88 104 ASP A C 1
ATOM 836 O O . ASP A 1 104 ? 14.147 -6.745 16.381 1.00 78.88 104 ASP A O 1
ATOM 840 N N . THR A 1 105 ? 13.583 -5.217 17.918 1.00 91.56 105 THR A N 1
ATOM 841 C CA . THR A 1 105 ? 13.849 -4.087 17.041 1.00 91.56 105 THR A CA 1
ATOM 842 C C . THR A 1 105 ? 14.403 -2.902 17.807 1.00 91.56 105 THR A C 1
ATOM 844 O O . THR A 1 105 ? 14.598 -2.922 19.022 1.00 91.56 105 THR A O 1
ATOM 847 N N . VAL A 1 106 ? 14.681 -1.847 17.055 1.00 90.44 106 VAL A N 1
ATOM 848 C CA . VAL A 1 106 ? 15.216 -0.601 17.571 1.00 90.44 106 VAL A CA 1
ATOM 849 C C . VAL A 1 106 ? 14.319 0.532 17.103 1.00 90.44 106 VAL A C 1
ATOM 851 O O . VAL A 1 106 ? 14.127 0.716 15.893 1.00 90.44 106 VAL A O 1
ATOM 854 N N . PHE A 1 107 ? 13.781 1.281 18.061 1.00 91.31 107 PHE A N 1
ATOM 855 C CA . PHE A 1 107 ? 13.143 2.566 17.813 1.00 91.31 107 PHE A CA 1
ATOM 856 C C . PHE A 1 107 ? 14.229 3.615 17.614 1.00 91.31 107 PHE A C 1
ATOM 858 O O . PHE A 1 107 ? 15.221 3.640 18.340 1.00 91.31 107 PHE A O 1
ATOM 865 N N . LYS A 1 108 ? 14.063 4.451 16.593 1.00 88.62 108 LYS A N 1
ATOM 866 C CA . LYS A 1 108 ? 15.103 5.348 16.085 1.00 88.62 108 LYS A CA 1
ATOM 867 C C . LYS A 1 108 ? 14.600 6.775 15.993 1.00 88.62 108 LYS A C 1
ATOM 869 O O . LYS A 1 108 ? 13.442 7.005 15.661 1.00 88.62 108 LYS A O 1
ATOM 874 N N . ARG A 1 109 ? 15.472 7.753 16.204 1.00 82.81 109 ARG A N 1
ATOM 875 C CA . ARG A 1 109 ? 15.128 9.171 15.997 1.00 82.81 109 ARG A CA 1
ATOM 876 C C . ARG A 1 109 ? 15.026 9.548 14.518 1.00 82.81 109 ARG A C 1
ATOM 878 O O . ARG A 1 109 ? 14.353 10.519 14.180 1.00 82.81 109 ARG A O 1
ATOM 885 N N . ARG A 1 110 ? 15.665 8.771 13.637 1.00 73.38 110 ARG A N 1
ATOM 886 C CA . ARG A 1 110 ? 15.716 8.987 12.185 1.00 73.38 110 ARG A CA 1
ATOM 887 C C . ARG A 1 110 ? 15.589 7.655 11.425 1.00 73.38 110 ARG A C 1
ATOM 889 O O . ARG A 1 110 ? 15.994 6.625 11.966 1.00 73.38 110 ARG A O 1
ATOM 896 N N . PRO A 1 111 ? 15.081 7.652 10.179 1.00 74.56 111 PRO A N 1
ATOM 897 C CA . PRO A 1 111 ? 14.877 6.441 9.375 1.00 74.56 111 PRO A CA 1
ATOM 898 C C . PRO A 1 111 ? 16.174 5.948 8.700 1.00 74.56 111 PRO A C 1
ATOM 900 O O . PRO A 1 111 ? 16.260 5.779 7.481 1.00 74.56 111 PRO A O 1
ATOM 903 N N . LEU A 1 112 ? 17.220 5.746 9.501 1.00 73.44 112 LEU A N 1
ATOM 904 C CA . LEU A 1 112 ? 18.513 5.211 9.074 1.00 73.44 112 LEU A CA 1
ATOM 905 C C . LEU A 1 112 ? 18.767 3.848 9.731 1.00 73.44 112 LEU A C 1
ATOM 907 O O . LEU A 1 112 ? 18.179 3.551 10.774 1.00 73.44 112 LEU A O 1
ATOM 911 N N . PRO A 1 113 ? 19.645 3.004 9.160 1.00 73.25 113 PRO A N 1
ATOM 912 C CA . PRO A 1 113 ? 20.090 1.793 9.836 1.00 73.25 113 PRO A CA 1
ATOM 913 C C . PRO A 1 113 ? 20.626 2.102 11.238 1.00 73.25 113 PRO A C 1
ATOM 915 O O . PRO A 1 113 ? 21.351 3.078 11.414 1.00 73.25 113 PRO A O 1
ATOM 918 N N . ALA A 1 114 ? 20.312 1.257 12.227 1.00 76.19 114 ALA A N 1
ATOM 919 C CA . ALA A 1 114 ? 20.721 1.487 13.619 1.00 76.19 114 ALA A CA 1
ATOM 920 C C . ALA A 1 114 ? 22.248 1.635 13.787 1.00 76.19 114 ALA A C 1
ATOM 922 O O . ALA A 1 114 ? 22.697 2.367 14.657 1.00 76.19 114 ALA A O 1
ATOM 923 N N . SER A 1 115 ? 23.040 1.006 12.912 1.00 79.06 115 SER A N 1
ATOM 924 C CA . SER A 1 115 ? 24.505 1.129 12.877 1.00 79.06 115 SER A CA 1
ATOM 925 C C . SER A 1 115 ? 25.024 2.528 12.524 1.00 79.06 115 SER A C 1
ATOM 927 O O . SER A 1 115 ? 26.208 2.792 12.700 1.00 79.06 115 SER A O 1
ATOM 929 N N . GLN A 1 116 ? 24.169 3.409 12.002 1.00 81.62 116 GLN A N 1
ATOM 930 C CA . GLN A 1 116 ? 24.511 4.778 11.602 1.00 81.62 116 GLN A CA 1
ATOM 931 C C . GLN A 1 116 ? 23.993 5.835 12.588 1.00 81.62 116 GLN A C 1
ATOM 933 O O . GLN A 1 116 ? 24.085 7.029 12.304 1.00 81.62 116 GLN A O 1
ATOM 938 N N . LEU A 1 117 ? 23.409 5.413 13.709 1.00 79.00 117 LEU A N 1
ATOM 939 C CA . LEU A 1 117 ? 22.809 6.295 14.704 1.00 79.00 117 LEU A CA 1
ATOM 940 C C . LEU A 1 117 ? 23.599 6.245 16.006 1.00 79.00 117 LEU A C 1
ATOM 942 O O . LEU A 1 117 ? 24.160 5.208 16.367 1.00 79.00 117 LEU A O 1
ATOM 946 N N . ALA A 1 118 ? 23.632 7.370 16.714 1.00 86.25 118 ALA A N 1
ATOM 947 C CA . ALA A 1 118 ? 24.257 7.420 18.025 1.00 86.25 118 ALA A CA 1
ATOM 948 C C . ALA A 1 118 ? 23.421 6.636 19.067 1.00 86.25 118 ALA A C 1
ATOM 950 O O . ALA A 1 118 ? 22.208 6.486 18.896 1.00 86.25 118 ALA A O 1
ATOM 951 N N . PRO A 1 119 ? 24.027 6.116 20.155 1.00 86.56 119 PRO A N 1
ATOM 952 C CA . PRO A 1 119 ? 23.310 5.333 21.171 1.00 86.56 119 PRO A CA 1
ATOM 953 C C . PRO A 1 119 ? 22.128 6.066 21.831 1.00 86.56 119 PRO A C 1
ATOM 955 O O . PRO A 1 119 ? 21.162 5.445 22.276 1.00 86.56 119 PRO A O 1
ATOM 958 N N . ASP A 1 120 ? 22.181 7.394 21.898 1.00 85.88 120 ASP A N 1
ATOM 959 C CA . ASP A 1 120 ? 21.107 8.245 22.406 1.00 85.88 120 ASP A CA 1
ATOM 960 C C . ASP A 1 120 ? 19.945 8.409 21.407 1.00 85.88 120 ASP A C 1
ATOM 962 O O . ASP A 1 120 ? 18.815 8.685 21.817 1.00 85.88 120 ASP A O 1
ATOM 966 N N . GLU A 1 121 ? 20.187 8.150 20.118 1.00 82.12 121 GLU A N 1
ATOM 967 C CA . GLU A 1 121 ? 19.188 8.179 19.045 1.00 82.12 121 GLU A CA 1
ATOM 968 C C . GLU A 1 121 ? 18.421 6.863 18.872 1.00 82.12 121 GLU A C 1
ATOM 970 O O . GLU A 1 121 ? 17.519 6.776 18.027 1.00 82.12 121 GLU A O 1
ATOM 975 N N . ILE A 1 122 ? 18.774 5.839 19.647 1.00 89.56 122 ILE A N 1
ATOM 976 C CA . ILE A 1 122 ? 18.174 4.516 19.559 1.00 89.56 122 ILE A CA 1
ATOM 977 C C . ILE A 1 122 ? 17.655 4.017 20.906 1.00 89.56 122 ILE A C 1
ATOM 979 O O . ILE A 1 122 ? 18.204 4.299 21.972 1.00 89.56 122 ILE A O 1
ATOM 983 N N . GLN A 1 123 ? 16.591 3.225 20.842 1.00 90.50 123 GLN A N 1
ATOM 984 C CA . GLN A 1 123 ? 16.053 2.489 21.974 1.00 90.50 123 GLN A CA 1
ATOM 985 C C . GLN A 1 123 ? 15.696 1.071 21.530 1.00 90.50 123 GLN A C 1
ATOM 987 O O . GLN A 1 123 ? 14.873 0.889 20.634 1.00 90.50 123 GLN A O 1
ATOM 992 N N . SER A 1 124 ? 16.300 0.064 22.160 1.00 91.31 124 SER A N 1
ATOM 993 C CA . SER A 1 124 ? 15.944 -1.337 21.925 1.00 91.31 124 SER A CA 1
ATOM 994 C C . SER A 1 124 ? 14.557 -1.631 22.481 1.00 91.31 124 SER A C 1
ATOM 996 O O . SER A 1 124 ? 14.261 -1.265 23.621 1.00 91.31 124 SER A O 1
ATOM 998 N N . ILE A 1 125 ? 13.737 -2.303 21.677 1.00 89.31 125 ILE A N 1
ATOM 999 C CA . ILE A 1 125 ? 12.374 -2.704 22.011 1.00 89.31 125 ILE A CA 1
ATOM 1000 C C . ILE A 1 125 ? 12.230 -4.203 21.714 1.00 89.31 125 ILE A C 1
ATOM 1002 O O . ILE A 1 125 ? 12.405 -4.603 20.559 1.00 89.31 125 ILE A O 1
ATOM 1006 N N . PRO A 1 126 ? 11.930 -5.038 22.723 1.00 80.12 126 PRO A N 1
ATOM 1007 C CA . PRO A 1 126 ? 11.730 -6.465 22.512 1.00 80.12 126 PRO A CA 1
ATOM 1008 C C . PRO A 1 126 ? 10.414 -6.755 21.778 1.00 80.12 126 PRO A C 1
ATOM 1010 O O . PRO A 1 126 ? 9.454 -5.978 21.851 1.00 80.12 126 PRO A O 1
ATOM 1013 N N . ALA A 1 127 ? 10.365 -7.899 21.098 1.00 77.19 127 ALA A N 1
ATOM 1014 C CA . ALA A 1 127 ? 9.154 -8.444 20.502 1.00 77.19 127 ALA A CA 1
ATOM 1015 C C . ALA A 1 127 ? 8.040 -8.621 21.548 1.00 77.19 127 ALA A C 1
ATOM 1017 O O . ALA A 1 127 ? 8.292 -8.891 22.722 1.00 77.19 127 ALA A O 1
ATOM 1018 N N . GLY A 1 128 ? 6.790 -8.470 21.114 1.00 73.12 128 GLY A N 1
ATOM 1019 C CA . GLY A 1 128 ? 5.595 -8.585 21.954 1.00 73.12 128 GLY A CA 1
ATOM 1020 C C . GLY A 1 128 ? 5.182 -7.290 22.658 1.00 73.12 128 GLY A C 1
ATOM 1021 O O . GLY A 1 128 ? 4.120 -7.249 23.274 1.00 73.12 128 GLY A O 1
ATOM 1022 N N . ARG A 1 129 ? 5.978 -6.216 22.560 1.00 81.75 129 ARG A N 1
ATOM 1023 C CA . ARG A 1 129 ? 5.601 -4.894 23.080 1.00 81.75 129 ARG A CA 1
ATOM 1024 C C . ARG A 1 129 ? 4.553 -4.236 22.188 1.00 81.75 129 ARG A C 1
ATOM 1026 O O . ARG A 1 129 ? 4.700 -4.211 20.966 1.00 81.75 129 ARG A O 1
ATOM 1033 N N . ASN A 1 130 ? 3.555 -3.633 22.825 1.00 83.00 130 ASN A N 1
ATOM 1034 C CA . ASN A 1 130 ? 2.510 -2.861 22.168 1.00 83.00 130 ASN A CA 1
ATOM 1035 C C . ASN A 1 130 ? 2.551 -1.422 22.678 1.00 83.00 130 ASN A C 1
ATOM 1037 O O . ASN A 1 130 ? 2.836 -1.206 23.855 1.00 83.00 130 ASN A O 1
ATOM 1041 N N . PHE A 1 131 ? 2.259 -0.462 21.805 1.00 82.88 131 PHE A N 1
ATOM 1042 C CA . PHE A 1 131 ? 2.136 0.942 22.183 1.00 82.88 131 PHE A CA 1
ATOM 1043 C C . PHE A 1 131 ? 0.907 1.553 21.529 1.00 82.88 131 PHE A C 1
ATOM 1045 O O . PHE A 1 131 ? 0.647 1.301 20.349 1.00 82.88 131 PHE A O 1
ATOM 1052 N N . VAL A 1 132 ? 0.194 2.389 22.279 1.00 78.25 132 VAL A N 1
ATOM 1053 C CA . VAL A 1 132 ? -0.863 3.236 21.723 1.00 78.25 132 VAL A CA 1
ATOM 1054 C C . VAL A 1 132 ? -0.211 4.359 20.923 1.00 78.25 132 VAL A C 1
ATOM 1056 O O . VAL A 1 132 ? 0.766 4.973 21.362 1.00 78.25 132 VAL A O 1
ATOM 1059 N N . LEU A 1 133 ? -0.741 4.628 19.738 1.00 71.25 133 LEU A N 1
ATOM 1060 C CA . LEU A 1 133 ? -0.292 5.671 18.835 1.00 71.25 133 LEU A CA 1
ATOM 1061 C C . LEU A 1 133 ? -1.305 6.811 18.793 1.00 71.25 133 LEU A C 1
ATOM 1063 O O . LEU A 1 133 ? -2.498 6.598 18.620 1.00 71.25 133 LEU A O 1
ATOM 1067 N N . GLN A 1 134 ? -0.792 8.034 18.858 1.00 60.19 134 GLN A N 1
ATOM 1068 C CA . GLN A 1 134 ? -1.509 9.226 18.422 1.00 60.19 134 GLN A CA 1
ATOM 1069 C C . GLN A 1 134 ? -1.604 9.274 16.890 1.00 60.19 134 GLN A C 1
ATOM 1071 O O . GLN A 1 134 ? -2.588 9.754 16.337 1.00 60.19 134 GLN A O 1
ATOM 1076 N N . SER A 1 135 ? -0.543 8.847 16.194 1.00 54.50 135 SER A N 1
ATOM 1077 C CA . SER A 1 135 ? -0.499 8.777 14.729 1.00 54.50 135 SER A CA 1
ATOM 1078 C C . SER A 1 135 ? 0.668 7.921 14.225 1.00 54.50 135 SER A C 1
ATOM 1080 O O . SER A 1 135 ? 1.622 7.631 14.956 1.00 54.50 135 SER A O 1
ATOM 1082 N N . TYR A 1 136 ? 0.634 7.575 12.938 1.00 78.56 136 TYR A N 1
ATOM 1083 C CA . TYR A 1 136 ? 1.752 6.976 12.212 1.00 78.56 136 TYR A CA 1
ATOM 1084 C C . TYR A 1 136 ? 1.848 7.513 10.785 1.00 78.56 136 TYR A C 1
ATOM 1086 O O . TYR A 1 136 ? 0.881 8.032 10.229 1.00 78.56 136 TYR A O 1
ATOM 1094 N N . ALA A 1 137 ? 3.015 7.339 10.172 1.00 55.03 137 ALA A N 1
ATOM 1095 C CA . ALA A 1 137 ? 3.213 7.560 8.748 1.00 55.03 137 ALA A CA 1
ATOM 1096 C C . ALA A 1 137 ? 4.216 6.544 8.193 1.00 55.03 137 ALA A C 1
ATOM 1098 O O . ALA A 1 137 ? 5.216 6.229 8.833 1.00 55.03 137 ALA A O 1
ATOM 1099 N N . TYR A 1 138 ? 3.991 6.067 6.974 1.00 63.47 138 TYR A N 1
ATOM 1100 C CA . TYR A 1 138 ? 4.918 5.179 6.253 1.00 63.47 138 TYR A CA 1
ATOM 1101 C C . TYR A 1 138 ? 5.610 5.871 5.065 1.00 63.47 138 TYR A C 1
ATOM 1103 O O . TYR A 1 138 ? 6.554 5.326 4.492 1.00 63.47 138 TYR A O 1
ATOM 1111 N N . ALA A 1 139 ? 5.155 7.072 4.701 1.00 56.19 139 ALA A N 1
ATOM 1112 C CA . ALA A 1 139 ? 5.738 7.923 3.672 1.00 56.19 139 ALA A CA 1
ATOM 1113 C C . ALA A 1 139 ? 5.392 9.399 3.932 1.00 56.19 139 ALA A C 1
ATOM 1115 O O . ALA A 1 139 ? 4.428 9.695 4.642 1.00 56.19 139 ALA A O 1
ATOM 1116 N N . ASP A 1 140 ? 6.161 10.301 3.330 1.00 50.03 140 ASP A N 1
ATOM 1117 C CA . ASP A 1 140 ? 5.858 11.726 3.198 1.00 50.03 140 ASP A CA 1
ATOM 1118 C C . ASP A 1 140 ? 5.873 12.156 1.714 1.00 50.03 140 ASP A C 1
ATOM 1120 O O . ASP A 1 140 ? 5.919 11.321 0.806 1.00 50.03 140 ASP A O 1
ATOM 1124 N N . GLU A 1 141 ? 5.825 13.465 1.455 1.00 41.41 141 GLU A N 1
ATOM 1125 C CA . GLU A 1 141 ? 5.870 14.049 0.105 1.00 41.41 141 GLU A CA 1
ATOM 1126 C C . GLU A 1 141 ? 7.136 13.673 -0.691 1.00 41.41 141 GLU A C 1
ATOM 1128 O O . GLU A 1 141 ? 7.123 13.688 -1.922 1.00 41.41 141 GLU A O 1
ATOM 1133 N N . ASN A 1 142 ? 8.218 13.296 -0.004 1.00 45.00 142 ASN A N 1
ATOM 1134 C CA . ASN A 1 142 ? 9.496 12.884 -0.582 1.00 45.00 142 ASN A CA 1
ATOM 1135 C C . ASN A 1 142 ? 9.615 11.357 -0.747 1.00 45.00 142 ASN A C 1
ATOM 1137 O O . ASN A 1 142 ? 10.606 10.876 -1.305 1.00 45.00 142 ASN A O 1
ATOM 1141 N N . GLY A 1 143 ? 8.613 10.588 -0.308 1.00 44.47 143 GLY A N 1
ATOM 1142 C CA . GLY A 1 143 ? 8.534 9.137 -0.466 1.00 44.47 143 GLY A CA 1
ATOM 1143 C C . GLY A 1 143 ? 8.553 8.364 0.854 1.00 44.47 143 GLY A C 1
ATOM 1144 O O . GLY A 1 143 ? 8.273 8.889 1.926 1.00 44.47 143 GLY A O 1
ATOM 1145 N N . GLY A 1 144 ? 8.829 7.060 0.772 1.00 55.88 144 GLY A N 1
ATOM 1146 C CA . GLY A 1 144 ? 8.852 6.173 1.940 1.00 55.88 144 GLY A CA 1
ATOM 1147 C C . GLY A 1 144 ? 10.052 6.422 2.860 1.00 55.88 144 GLY A C 1
ATOM 1148 O O . GLY A 1 144 ? 11.127 6.815 2.407 1.00 55.88 144 GLY A O 1
ATOM 1149 N N . PHE A 1 145 ? 9.915 6.105 4.148 1.00 63.41 145 PHE A N 1
ATOM 1150 C CA . PHE A 1 145 ? 10.972 6.315 5.146 1.00 63.41 145 PHE A CA 1
ATOM 1151 C C . PHE A 1 145 ? 12.050 5.221 5.139 1.00 63.41 145 PHE A C 1
ATOM 1153 O O . PHE A 1 145 ? 12.387 4.670 6.179 1.00 63.41 145 PHE A O 1
ATOM 1160 N N . ASN A 1 146 ? 12.609 4.873 3.976 1.00 73.12 146 ASN A N 1
ATOM 1161 C CA . ASN A 1 146 ? 13.735 3.933 3.877 1.00 73.12 146 ASN A CA 1
ATOM 1162 C C . ASN A 1 146 ? 13.497 2.602 4.638 1.00 73.12 146 ASN A C 1
ATOM 1164 O O . ASN A 1 146 ? 14.294 2.205 5.487 1.00 73.12 146 ASN A O 1
ATOM 1168 N N . SER A 1 147 ? 12.373 1.930 4.364 1.00 76.19 147 SER A N 1
ATOM 1169 C CA . SER A 1 147 ? 11.917 0.713 5.075 1.00 76.19 147 SER A CA 1
ATOM 1170 C C . SER A 1 147 ? 11.636 0.923 6.573 1.00 76.19 147 SER A C 1
ATOM 1172 O O . SER A 1 147 ? 11.912 0.065 7.415 1.00 76.19 147 SER A O 1
ATOM 1174 N N . HIS A 1 148 ? 11.132 2.106 6.928 1.00 81.19 148 HIS A N 1
ATOM 1175 C CA . HIS A 1 148 ? 10.688 2.432 8.278 1.00 81.19 148 HIS A CA 1
ATOM 1176 C C . HIS A 1 148 ? 9.264 2.981 8.286 1.00 81.19 148 HIS A C 1
ATOM 1178 O O . HIS A 1 148 ? 8.752 3.486 7.289 1.00 81.19 148 HIS A O 1
ATOM 1184 N N . VAL A 1 149 ? 8.669 2.949 9.472 1.00 75.81 149 VAL A N 1
ATOM 1185 C CA . VAL A 1 149 ? 7.423 3.633 9.807 1.00 75.81 149 VAL A CA 1
ATOM 1186 C C . VAL A 1 149 ? 7.722 4.649 10.891 1.00 75.81 149 VAL A C 1
ATOM 1188 O O . VAL A 1 149 ? 8.395 4.327 11.871 1.00 75.81 149 VAL A O 1
ATOM 1191 N N . LYS A 1 150 ? 7.224 5.870 10.716 1.00 72.12 150 LYS A N 1
ATOM 1192 C CA . LYS A 1 150 ? 7.209 6.904 11.744 1.00 72.12 150 LYS A CA 1
ATOM 1193 C C . LYS A 1 150 ? 6.017 6.673 12.667 1.00 72.12 150 LYS A C 1
ATOM 1195 O O . LYS A 1 150 ? 4.901 6.481 12.196 1.00 72.12 150 LYS A O 1
ATOM 1200 N N . LEU A 1 151 ? 6.260 6.738 13.965 1.00 80.19 151 LEU A N 1
ATOM 1201 C CA . LEU A 1 151 ? 5.307 6.512 15.041 1.00 80.19 151 LEU A CA 1
ATOM 1202 C C . LEU A 1 151 ? 5.254 7.758 15.927 1.00 80.19 151 LEU A C 1
ATOM 1204 O O . LEU A 1 151 ? 6.304 8.324 16.245 1.00 80.19 151 LEU A O 1
ATOM 1208 N N . ALA A 1 152 ? 4.059 8.146 16.359 1.00 72.12 152 ALA A N 1
ATOM 1209 C CA . ALA A 1 152 ? 3.843 9.085 17.451 1.00 72.12 152 ALA A CA 1
ATOM 1210 C C . ALA A 1 152 ? 3.069 8.367 18.560 1.00 72.12 152 ALA A C 1
ATOM 1212 O O . ALA A 1 152 ? 1.923 7.981 18.351 1.00 72.12 152 ALA A O 1
ATOM 1213 N N . LEU A 1 153 ? 3.702 8.159 19.712 1.00 75.81 153 LEU A N 1
ATOM 1214 C CA . LEU A 1 153 ? 3.120 7.485 20.872 1.00 75.81 153 LEU A CA 1
ATOM 1215 C C . LEU A 1 153 ? 2.029 8.362 21.499 1.00 75.81 153 LEU A C 1
ATOM 1217 O O . LEU A 1 153 ? 2.234 9.563 21.664 1.00 75.81 153 LEU A O 1
ATOM 1221 N N . GLY A 1 154 ? 0.882 7.762 21.820 1.00 59.81 154 GLY A N 1
ATOM 1222 C CA . GLY A 1 154 ? -0.296 8.463 22.340 1.00 59.81 154 GLY A CA 1
ATOM 1223 C C . GLY A 1 154 ? -0.270 8.680 23.849 1.00 59.81 154 GLY A C 1
ATOM 1224 O O . GLY A 1 154 ? -0.668 9.740 24.325 1.00 59.81 154 GLY A O 1
ATOM 1225 N N . ASN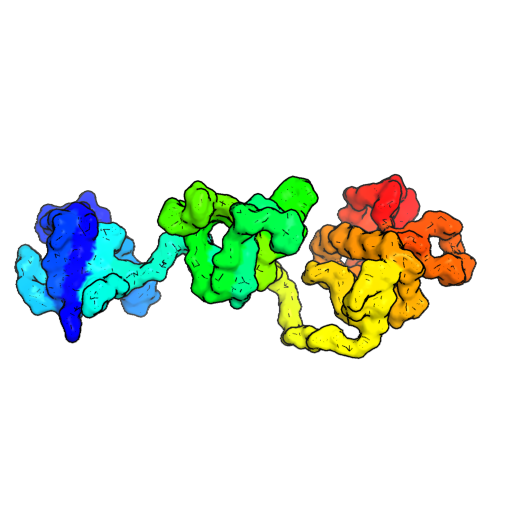 A 1 155 ? 0.267 7.717 24.599 1.00 69.06 155 ASN A N 1
ATOM 1226 C CA . ASN A 1 155 ? 0.319 7.794 26.054 1.00 69.06 155 ASN A CA 1
ATOM 1227 C C . ASN A 1 155 ? 1.628 8.432 26.519 1.00 69.06 155 ASN A C 1
ATOM 1229 O O . ASN A 1 155 ? 2.716 7.994 26.146 1.00 69.06 155 ASN A O 1
ATOM 1233 N N . THR A 1 156 ? 1.540 9.426 27.401 1.00 62.94 156 THR A N 1
ATOM 1234 C CA . THR A 1 156 ? 2.719 10.078 27.997 1.00 62.94 156 THR A CA 1
ATOM 1235 C C . THR A 1 156 ? 3.561 9.121 28.841 1.00 62.94 156 THR A C 1
ATOM 1237 O O . THR A 1 156 ? 4.777 9.288 28.915 1.00 62.94 156 THR A O 1
ATOM 1240 N N . SER A 1 157 ? 2.948 8.087 29.425 1.00 72.88 157 SER A N 1
ATOM 1241 C CA . SER A 1 157 ? 3.641 7.002 30.132 1.00 72.88 157 SER A CA 1
ATOM 1242 C C . SER A 1 157 ? 4.525 6.149 29.215 1.00 72.88 157 SER A C 1
ATOM 1244 O O . SER A 1 157 ? 5.517 5.591 29.680 1.00 72.88 157 SER A O 1
ATOM 1246 N N . ASP A 1 158 ? 4.212 6.086 27.919 1.00 74.88 158 ASP A N 1
ATOM 1247 C CA . ASP A 1 158 ? 4.983 5.348 26.917 1.00 74.88 158 ASP A CA 1
ATOM 1248 C C . ASP A 1 158 ? 6.116 6.187 26.304 1.00 74.88 158 ASP A C 1
ATOM 1250 O O . ASP A 1 158 ? 6.906 5.678 25.506 1.00 74.88 158 ASP A O 1
ATOM 1254 N N . TYR A 1 159 ? 6.238 7.470 26.665 1.00 75.25 159 TYR A N 1
ATOM 1255 C CA . TYR A 1 159 ? 7.274 8.339 26.112 1.00 75.25 159 TYR A CA 1
ATOM 1256 C C . TYR A 1 159 ? 8.661 7.847 26.516 1.00 75.25 159 TYR A C 1
ATOM 1258 O O . TYR A 1 159 ? 9.101 7.943 27.663 1.00 75.25 159 TYR A O 1
ATOM 1266 N N . ILE A 1 160 ? 9.413 7.390 25.525 1.00 78.38 160 ILE A N 1
ATOM 1267 C CA . ILE A 1 160 ? 10.783 6.935 25.715 1.00 78.38 160 ILE A CA 1
ATOM 1268 C C . ILE A 1 160 ? 11.656 8.174 25.882 1.00 78.38 160 ILE A C 1
ATOM 1270 O O . ILE A 1 160 ? 11.806 8.958 24.949 1.00 78.38 160 ILE A O 1
ATOM 1274 N N . ARG A 1 161 ? 12.240 8.368 27.070 1.00 78.69 161 ARG A N 1
ATOM 1275 C CA . ARG A 1 161 ? 13.088 9.539 27.381 1.00 78.69 161 ARG A CA 1
ATOM 1276 C C . ARG A 1 161 ? 12.360 10.877 27.150 1.00 78.69 161 ARG A C 1
ATOM 1278 O O . ARG A 1 161 ? 12.962 11.837 26.680 1.00 78.69 161 ARG A O 1
ATOM 1285 N N . GLY A 1 162 ? 11.054 10.926 27.433 1.00 67.81 162 GLY A N 1
ATOM 1286 C CA . GLY A 1 162 ? 10.220 12.119 27.219 1.00 67.81 162 GLY A CA 1
ATOM 1287 C C . GLY A 1 162 ? 9.900 12.414 25.748 1.00 67.81 162 GLY A C 1
ATOM 1288 O O . GLY A 1 162 ? 9.364 13.473 25.433 1.00 67.81 162 GLY A O 1
ATOM 1289 N N . ILE A 1 163 ? 10.225 11.491 24.840 1.00 64.75 163 ILE A N 1
ATOM 1290 C CA . ILE A 1 163 ? 10.043 11.639 23.400 1.00 64.75 163 ILE A CA 1
ATOM 1291 C C . ILE A 1 163 ? 8.911 10.723 22.932 1.00 64.75 163 ILE A C 1
ATOM 1293 O O . ILE A 1 163 ? 8.976 9.502 23.089 1.00 64.75 163 ILE A O 1
ATOM 1297 N N . SER A 1 164 ? 7.924 11.312 22.260 1.00 67.62 164 SER A N 1
ATOM 1298 C CA . SER A 1 164 ? 6.783 10.593 21.686 1.00 67.62 164 SER A CA 1
ATOM 1299 C C . SER A 1 164 ? 7.004 10.110 20.252 1.00 67.62 164 SER A C 1
ATOM 1301 O O . SER A 1 164 ? 6.306 9.215 19.799 1.00 67.62 164 SER A O 1
ATOM 1303 N N . SER A 1 165 ? 7.955 10.686 19.509 1.00 68.56 165 SER A N 1
ATOM 1304 C CA . SER A 1 165 ? 8.135 10.408 18.075 1.00 68.56 165 SER A CA 1
ATOM 1305 C C . SER A 1 165 ? 9.366 9.557 17.773 1.00 68.56 165 SER A C 1
ATOM 1307 O O . SER A 1 165 ? 10.493 9.945 18.108 1.00 68.56 165 SER A O 1
ATOM 1309 N N . TRP A 1 166 ? 9.149 8.449 17.063 1.00 84.38 166 TRP A N 1
ATOM 1310 C CA . TRP A 1 166 ? 10.160 7.434 16.754 1.00 84.38 166 TRP A CA 1
ATOM 1311 C C . TRP A 1 166 ? 9.956 6.816 15.367 1.00 84.38 166 TRP A C 1
ATOM 1313 O O . TRP A 1 166 ? 8.888 6.922 14.777 1.00 84.38 166 TRP A O 1
ATOM 1323 N N . TYR A 1 167 ? 10.980 6.142 14.854 1.00 80.88 167 TYR A N 1
ATOM 1324 C CA . TYR A 1 167 ? 10.923 5.298 13.665 1.00 80.88 167 TYR A CA 1
ATOM 1325 C C . TYR A 1 167 ? 11.205 3.847 14.034 1.00 80.88 167 TYR A C 1
ATOM 1327 O O . TYR A 1 167 ? 12.121 3.567 14.805 1.00 80.88 167 TYR A O 1
ATOM 1335 N N . VAL A 1 168 ? 10.493 2.915 13.419 1.00 86.50 168 VAL A N 1
ATOM 1336 C CA . VAL A 1 168 ? 10.735 1.470 13.538 1.00 86.50 168 VAL A CA 1
ATOM 1337 C C . VAL A 1 168 ? 10.917 0.870 12.150 1.00 86.50 168 VAL A C 1
ATOM 1339 O O . VAL A 1 168 ? 10.408 1.427 11.184 1.00 86.50 168 VAL A O 1
ATOM 1342 N N . TYR A 1 169 ? 11.656 -0.234 12.029 1.00 80.94 169 TYR A N 1
ATOM 1343 C CA . TYR A 1 169 ? 11.678 -0.998 10.777 1.00 80.94 169 TYR A CA 1
ATOM 1344 C C . TYR A 1 169 ? 10.263 -1.483 10.444 1.00 80.94 169 TYR A C 1
ATOM 1346 O O . TYR A 1 169 ? 9.596 -2.056 11.307 1.00 80.94 169 TYR A O 1
ATOM 1354 N N . ASP A 1 170 ? 9.817 -1.257 9.211 1.00 79.06 170 ASP A N 1
ATOM 1355 C CA . ASP A 1 170 ? 8.452 -1.568 8.770 1.00 79.06 170 ASP A CA 1
ATOM 1356 C C . ASP A 1 170 ? 8.093 -3.056 8.899 1.00 79.06 170 ASP A C 1
ATOM 1358 O O . ASP A 1 170 ? 6.986 -3.392 9.305 1.00 79.06 170 ASP A O 1
ATOM 1362 N N . GLN A 1 171 ? 9.045 -3.953 8.651 1.00 82.38 171 GLN A N 1
ATOM 1363 C CA . GLN A 1 171 ? 8.862 -5.400 8.791 1.00 82.38 171 GLN A CA 1
ATOM 1364 C C . GLN A 1 171 ? 8.789 -5.878 10.249 1.00 82.38 171 GLN A C 1
ATOM 1366 O O . GLN A 1 171 ? 8.353 -7.000 10.501 1.00 82.38 171 GLN A O 1
ATOM 1371 N N . HIS A 1 172 ? 9.216 -5.061 11.217 1.00 86.31 172 HIS A N 1
ATOM 1372 C CA . HIS A 1 172 ? 9.282 -5.452 12.631 1.00 86.31 172 HIS A CA 1
ATOM 1373 C C . HIS A 1 172 ? 8.056 -4.992 13.432 1.00 86.31 172 HIS A C 1
ATOM 1375 O O . HIS A 1 172 ? 7.962 -5.273 14.629 1.00 86.31 172 HIS A O 1
ATOM 1381 N N . ALA A 1 173 ? 7.122 -4.278 12.799 1.00 84.06 173 ALA A N 1
ATOM 1382 C CA . ALA A 1 173 ? 5.964 -3.702 13.459 1.00 84.06 173 ALA A CA 1
ATOM 1383 C C . ALA A 1 173 ? 4.690 -3.852 12.620 1.00 84.06 173 ALA A C 1
ATOM 1385 O O . ALA A 1 173 ? 4.706 -3.747 11.397 1.00 84.06 173 ALA A O 1
ATOM 1386 N N . LYS A 1 174 ? 3.565 -4.070 13.298 1.00 86.00 174 LYS A N 1
ATOM 1387 C CA . LYS A 1 174 ? 2.219 -4.040 12.716 1.00 86.00 174 LYS A CA 1
ATOM 1388 C C . LYS A 1 174 ? 1.428 -2.927 13.382 1.00 86.00 174 LYS A C 1
ATOM 1390 O O . LYS A 1 174 ? 1.564 -2.756 14.587 1.00 86.00 174 LYS A O 1
ATOM 1395 N N . ILE A 1 175 ? 0.606 -2.201 12.635 1.00 80.00 175 ILE A N 1
ATOM 1396 C CA . ILE A 1 175 ? -0.302 -1.196 13.187 1.00 80.00 175 ILE A CA 1
ATOM 1397 C C . ILE A 1 175 ? -1.719 -1.692 13.015 1.00 80.00 175 ILE A C 1
ATOM 1399 O O . ILE A 1 175 ? -2.109 -2.106 11.923 1.00 80.00 175 ILE A O 1
ATOM 1403 N N . LEU A 1 176 ? -2.459 -1.674 14.111 1.00 77.69 176 LEU A N 1
ATOM 1404 C CA . LEU A 1 176 ? -3.854 -2.045 14.155 1.00 77.69 176 LEU A CA 1
ATOM 1405 C C . LEU A 1 176 ? -4.660 -0.791 14.462 1.00 77.69 176 LEU A C 1
ATOM 1407 O O . LEU A 1 176 ? -4.199 0.027 15.248 1.00 77.69 176 LEU A O 1
ATOM 1411 N N . LEU A 1 177 ? -5.814 -0.636 13.832 1.00 69.56 177 LEU A N 1
ATOM 1412 C CA . LEU A 1 177 ? -6.832 0.341 14.195 1.00 69.56 177 LEU A CA 1
ATOM 1413 C C . LEU A 1 177 ? -8.046 -0.474 14.612 1.00 69.56 177 LEU A C 1
ATOM 1415 O O . LEU A 1 177 ? -8.484 -1.318 13.839 1.00 69.56 177 LEU A O 1
ATOM 1419 N N . ASP A 1 178 ? -8.519 -0.286 15.836 1.00 69.50 178 ASP A N 1
ATOM 1420 C CA . ASP A 1 178 ? -9.717 -0.965 16.353 1.00 69.50 178 ASP A CA 1
ATOM 1421 C C . ASP A 1 178 ? -9.576 -2.498 16.294 1.00 69.50 178 ASP A C 1
ATOM 1423 O O . ASP A 1 178 ? -10.506 -3.237 15.993 1.00 69.50 178 ASP A O 1
ATOM 1427 N N . GLY A 1 179 ? -8.349 -2.991 16.505 1.00 67.81 179 GLY A N 1
ATOM 1428 C CA . GLY A 1 179 ? -8.015 -4.415 16.389 1.00 67.81 179 GLY A CA 1
ATOM 1429 C C . GLY A 1 179 ? -7.821 -4.931 14.956 1.00 67.81 179 GLY A C 1
ATOM 1430 O O . GLY A 1 179 ? -7.272 -6.021 14.785 1.00 67.81 179 GLY A O 1
ATOM 1431 N N . GLU A 1 180 ? -8.149 -4.146 13.931 1.00 71.56 180 GLU A N 1
ATOM 1432 C CA . GLU A 1 180 ? -7.961 -4.485 12.519 1.00 71.56 180 GLU A CA 1
ATOM 1433 C C . GLU A 1 180 ? -6.575 -4.078 12.019 1.00 71.56 180 GLU A C 1
ATOM 1435 O O . GLU A 1 180 ? -6.094 -2.975 12.270 1.00 71.56 180 GLU A O 1
ATOM 1440 N N . LEU A 1 181 ? -5.899 -4.955 11.274 1.00 75.31 181 LEU A N 1
ATOM 1441 C CA . LEU A 1 181 ? -4.573 -4.663 10.723 1.00 75.31 181 LEU A CA 1
ATOM 1442 C C . LEU A 1 181 ? -4.661 -3.571 9.641 1.00 75.31 181 LEU A C 1
ATOM 1444 O O . LEU A 1 181 ? -5.122 -3.829 8.533 1.00 75.31 181 LEU A O 1
ATOM 1448 N N . VAL A 1 182 ? -4.131 -2.380 9.925 1.00 70.38 182 VAL A N 1
ATOM 1449 C CA . VAL A 1 182 ? -4.077 -1.255 8.973 1.00 70.38 182 VAL A CA 1
ATOM 1450 C C . VAL A 1 182 ? -2.681 -0.989 8.422 1.00 70.38 182 VAL A C 1
ATOM 1452 O O . VAL A 1 182 ? -2.553 -0.392 7.354 1.00 70.38 182 VAL A O 1
ATOM 1455 N N . TYR A 1 183 ? -1.630 -1.439 9.116 1.00 71.00 183 TYR A N 1
ATOM 1456 C CA . TYR A 1 183 ? -0.262 -1.437 8.604 1.00 71.00 183 TYR A CA 1
ATOM 1457 C C . TYR A 1 183 ? 0.470 -2.759 8.926 1.00 71.00 183 TYR A C 1
ATOM 1459 O O . TYR A 1 183 ? 0.406 -3.212 10.068 1.00 71.00 183 TYR A O 1
ATOM 1467 N N . PRO A 1 184 ? 1.223 -3.371 7.995 1.00 69.38 184 PRO A N 1
ATOM 1468 C CA . PRO A 1 184 ? 1.385 -2.957 6.602 1.00 69.38 184 PRO A CA 1
ATOM 1469 C C . PRO A 1 184 ? 0.025 -2.867 5.918 1.00 69.38 184 PRO A C 1
ATOM 1471 O O . PRO A 1 184 ? -0.881 -3.619 6.275 1.00 69.38 184 PRO A O 1
ATOM 1474 N N . LEU A 1 185 ? -0.136 -1.877 5.030 1.00 51.44 185 LEU A N 1
ATOM 1475 C CA . LEU A 1 185 ? -1.421 -1.625 4.377 1.00 51.44 185 LEU A CA 1
ATOM 1476 C C . LEU A 1 185 ? -1.969 -2.958 3.858 1.00 51.44 185 LEU A C 1
ATOM 1478 O O . LEU A 1 185 ? -1.203 -3.673 3.192 1.00 51.44 185 LEU A O 1
ATOM 1482 N N . PRO A 1 186 ? -3.244 -3.297 4.135 1.00 41.84 186 PRO A N 1
ATOM 1483 C CA . PRO A 1 186 ? -3.881 -4.429 3.496 1.00 41.84 186 PRO A CA 1
ATOM 1484 C C . PRO A 1 186 ? -3.619 -4.288 2.005 1.00 41.84 186 PRO A C 1
ATOM 1486 O O . PRO A 1 186 ? -3.946 -3.263 1.397 1.00 41.84 186 PRO A O 1
ATOM 1489 N N . GLN A 1 187 ? -2.960 -5.281 1.413 1.00 41.44 187 GLN A N 1
ATOM 1490 C CA . GLN A 1 187 ? -2.944 -5.374 -0.035 1.00 41.44 187 GLN A CA 1
ATOM 1491 C C . GLN A 1 187 ? -4.419 -5.359 -0.440 1.00 41.44 187 GLN A C 1
ATOM 1493 O O . GLN A 1 187 ? -5.157 -6.257 -0.036 1.00 41.44 187 GLN A O 1
ATOM 1498 N N . GLN A 1 188 ? -4.873 -4.318 -1.154 1.00 31.69 188 GLN A N 1
ATOM 1499 C CA . GLN A 1 188 ? -6.192 -4.338 -1.789 1.00 31.69 188 GLN A CA 1
ATOM 1500 C C . GLN A 1 188 ? -6.341 -5.717 -2.425 1.00 31.69 188 GLN A C 1
ATOM 1502 O O . GLN A 1 188 ? -5.460 -6.126 -3.183 1.00 31.69 188 GLN A O 1
ATOM 1507 N N . THR A 1 189 ? -7.382 -6.446 -2.032 1.00 27.95 189 THR A N 1
ATOM 1508 C CA . THR A 1 189 ? -7.618 -7.844 -2.384 1.00 27.95 189 THR A CA 1
ATOM 1509 C C . THR A 1 189 ? -7.728 -8.008 -3.898 1.00 27.95 189 THR A C 1
ATOM 1511 O O . THR A 1 189 ? -8.802 -8.055 -4.482 1.00 27.95 189 THR A O 1
ATOM 1514 N N . LEU A 1 190 ? -6.585 -8.153 -4.554 1.00 26.55 190 LEU A N 1
ATOM 1515 C CA . LEU A 1 190 ? -6.453 -8.901 -5.788 1.00 26.55 190 LEU A CA 1
ATOM 1516 C C . LEU A 1 190 ? -5.826 -10.230 -5.375 1.00 26.55 190 LEU A C 1
ATOM 1518 O O . LEU A 1 190 ? -4.609 -10.341 -5.315 1.00 26.55 190 LEU A O 1
ATOM 1522 N N . SER A 1 191 ? -6.685 -11.181 -4.988 1.00 26.02 191 SER A N 1
ATOM 1523 C CA . SER A 1 191 ? -6.424 -12.629 -4.912 1.00 26.02 191 SER A CA 1
ATOM 1524 C C . SER A 1 191 ? -4.942 -13.027 -4.822 1.00 26.02 191 SER A C 1
ATOM 1526 O O . SER A 1 191 ? -4.289 -13.211 -5.851 1.00 26.02 191 SER A O 1
ATOM 1528 N N . VAL A 1 192 ? -4.424 -13.212 -3.608 1.00 36.44 192 VAL A N 1
ATOM 1529 C CA . VAL A 1 192 ? -3.159 -13.926 -3.389 1.00 36.44 192 VAL A CA 1
ATOM 1530 C C . VAL A 1 192 ? -3.430 -15.409 -3.685 1.00 36.44 192 VAL A C 1
ATOM 1532 O O . VAL A 1 192 ? -4.228 -16.019 -2.969 1.00 36.44 192 VAL A O 1
ATOM 1535 N N . PRO A 1 193 ? -2.836 -16.020 -4.731 1.00 34.34 193 PRO A N 1
ATOM 1536 C CA . PRO A 1 193 ? -2.769 -17.476 -4.812 1.00 34.34 193 PRO A CA 1
ATOM 1537 C C . PRO A 1 193 ? -1.943 -17.981 -3.611 1.00 34.34 193 PRO A C 1
ATOM 1539 O O . PRO A 1 193 ? -1.135 -17.211 -3.087 1.00 34.34 193 PRO A O 1
ATOM 1542 N N . PRO A 1 194 ? -2.108 -19.244 -3.169 1.00 32.19 194 PRO A N 1
ATOM 1543 C CA . PRO A 1 194 ? -1.373 -19.816 -2.029 1.00 32.19 194 PRO A CA 1
ATOM 1544 C C . PRO A 1 194 ? 0.126 -19.529 -2.155 1.00 32.19 194 PRO A C 1
ATOM 1546 O O . PRO A 1 194 ? 0.577 -19.395 -3.294 1.00 32.19 194 PRO A O 1
ATOM 1549 N N . PRO A 1 195 ? 0.877 -19.432 -1.033 1.00 39.22 195 PRO A N 1
ATOM 1550 C CA . PRO A 1 195 ? 2.213 -18.840 -0.980 1.00 39.22 195 PRO A CA 1
ATOM 1551 C C . PRO A 1 195 ? 3.009 -19.284 -2.196 1.00 39.22 195 PRO A C 1
ATOM 1553 O O . PRO A 1 195 ? 3.422 -20.444 -2.269 1.00 39.22 195 PRO A O 1
ATOM 1556 N N . SER A 1 196 ? 3.141 -18.390 -3.187 1.00 38.19 196 SER A N 1
ATOM 1557 C CA . SER A 1 196 ? 3.987 -18.661 -4.340 1.00 38.19 196 SER A CA 1
ATOM 1558 C C . SER A 1 196 ? 5.322 -19.030 -3.736 1.00 38.19 196 SER A C 1
ATOM 1560 O O . SER A 1 196 ? 5.864 -18.246 -2.954 1.00 38.19 196 SER A O 1
ATOM 1562 N N . ALA A 1 197 ? 5.725 -20.274 -3.999 1.00 41.66 197 ALA A N 1
ATOM 1563 C CA . ALA A 1 197 ? 6.905 -20.932 -3.474 1.00 41.66 197 ALA A CA 1
ATOM 1564 C C . ALA A 1 197 ? 8.007 -19.917 -3.186 1.00 41.66 197 ALA A C 1
ATOM 1566 O O . ALA A 1 197 ? 8.211 -19.027 -4.018 1.00 41.66 197 ALA A O 1
ATOM 1567 N N . ILE A 1 198 ? 8.736 -20.083 -2.069 1.00 42.81 198 ILE A N 1
ATOM 1568 C CA . ILE A 1 198 ? 10.080 -19.500 -1.897 1.00 42.81 198 ILE A CA 1
ATOM 1569 C C . ILE A 1 198 ? 10.676 -19.399 -3.299 1.00 42.81 198 ILE A C 1
ATOM 1571 O O . ILE A 1 198 ? 10.762 -20.464 -3.930 1.00 42.81 198 ILE A O 1
ATOM 1575 N N . PRO A 1 199 ? 10.931 -18.185 -3.841 1.00 47.34 199 PRO A N 1
ATOM 1576 C CA . PRO A 1 199 ? 11.306 -18.045 -5.234 1.00 47.34 199 PRO A CA 1
ATOM 1577 C C . PRO A 1 199 ? 12.423 -19.041 -5.501 1.00 47.34 199 PRO A C 1
ATOM 1579 O O . PRO A 1 199 ? 13.465 -19.028 -4.853 1.00 47.34 199 PRO A O 1
ATOM 1582 N N . SER A 1 200 ? 12.103 -20.035 -6.314 1.00 47.16 200 SER A N 1
ATOM 1583 C CA . SER A 1 200 ? 12.901 -21.231 -6.524 1.00 47.16 200 SER A CA 1
ATOM 1584 C C . SER A 1 200 ? 12.990 -21.441 -8.021 1.00 47.16 200 SER A C 1
ATOM 1586 O O . SER A 1 200 ? 12.117 -21.023 -8.785 1.00 47.16 200 SER A O 1
ATOM 1588 N N . GLY A 1 201 ? 14.101 -22.023 -8.458 1.00 62.34 201 GLY A N 1
ATOM 1589 C CA . GLY A 1 201 ? 14.442 -22.114 -9.871 1.00 62.34 201 GLY A CA 1
ATOM 1590 C C . GLY A 1 201 ? 15.531 -21.125 -10.276 1.00 62.34 201 GLY A C 1
ATOM 1591 O O . GLY A 1 201 ? 16.409 -20.774 -9.486 1.00 62.34 201 GLY A O 1
ATOM 1592 N N . ARG A 1 202 ? 15.525 -20.741 -11.555 1.00 75.62 202 ARG A N 1
ATOM 1593 C CA . ARG A 1 202 ? 16.606 -19.959 -12.169 1.00 75.62 202 ARG A CA 1
ATOM 1594 C C . ARG A 1 202 ? 16.695 -18.569 -11.531 1.00 75.62 202 ARG A C 1
ATOM 1596 O O . ARG A 1 202 ? 15.691 -17.871 -11.390 1.00 75.62 202 ARG A O 1
ATOM 1603 N N . PHE A 1 203 ? 17.914 -18.174 -11.177 1.00 80.62 203 PHE A N 1
ATOM 1604 C CA . PHE A 1 203 ? 18.233 -16.875 -10.593 1.00 80.62 203 PHE A CA 1
ATOM 1605 C C . PHE A 1 203 ? 19.342 -16.184 -11.384 1.00 80.62 203 PHE A C 1
ATOM 1607 O O . PHE A 1 203 ? 20.096 -16.825 -12.117 1.00 80.62 203 PHE A O 1
ATOM 1614 N N . ILE A 1 204 ? 19.440 -14.873 -11.208 1.00 79.69 204 ILE A N 1
ATOM 1615 C CA . ILE A 1 204 ? 20.510 -14.027 -11.726 1.00 79.69 204 ILE A CA 1
ATOM 1616 C C . ILE A 1 204 ? 21.202 -13.307 -10.569 1.00 79.69 204 ILE A C 1
ATOM 1618 O O . ILE A 1 204 ? 20.617 -13.068 -9.509 1.00 79.69 204 ILE A O 1
ATOM 1622 N N . MET A 1 205 ? 22.460 -12.947 -10.799 1.00 76.06 205 MET A N 1
ATOM 1623 C CA . MET A 1 205 ? 23.201 -12.016 -9.956 1.00 76.06 205 MET A CA 1
ATOM 1624 C C . MET A 1 205 ? 23.237 -10.671 -10.669 1.00 76.06 205 MET A C 1
ATOM 1626 O O . MET A 1 205 ? 23.564 -10.606 -11.855 1.00 76.06 205 MET A O 1
ATOM 1630 N N . LEU A 1 206 ? 22.893 -9.604 -9.955 1.00 72.69 206 LEU A N 1
ATOM 1631 C CA . LEU A 1 206 ? 22.919 -8.257 -10.506 1.00 72.69 206 LEU A CA 1
ATOM 1632 C C . LEU A 1 206 ? 24.213 -7.549 -10.094 1.00 72.69 206 LEU A C 1
ATOM 1634 O O . LEU A 1 206 ? 24.615 -7.633 -8.932 1.00 72.69 206 LEU A O 1
ATOM 1638 N N . PRO A 1 207 ? 24.870 -6.822 -11.011 1.00 66.12 207 PRO A N 1
ATOM 1639 C CA . PRO A 1 207 ? 26.079 -6.077 -10.682 1.00 66.12 207 PRO A CA 1
ATOM 1640 C C . PRO A 1 207 ? 25.801 -5.052 -9.578 1.00 66.12 207 PRO A C 1
ATOM 1642 O O . PRO A 1 207 ? 24.863 -4.262 -9.673 1.00 66.12 207 PRO A O 1
ATOM 1645 N N . GLY A 1 208 ? 26.641 -5.045 -8.542 1.00 54.53 208 GLY A N 1
ATOM 1646 C CA . GLY A 1 208 ? 26.508 -4.133 -7.403 1.00 54.53 208 GLY A CA 1
ATOM 1647 C C . GLY A 1 208 ? 25.462 -4.542 -6.359 1.00 54.53 208 GLY A C 1
ATOM 1648 O O . GLY A 1 208 ? 25.184 -3.746 -5.466 1.00 54.53 208 GLY A O 1
ATOM 1649 N N . TYR A 1 209 ? 24.912 -5.757 -6.450 1.00 51.62 209 TYR A N 1
ATOM 1650 C CA . TYR A 1 209 ? 24.052 -6.364 -5.434 1.00 51.62 209 TYR A CA 1
ATOM 1651 C C . TYR A 1 209 ? 24.656 -7.685 -4.948 1.00 51.62 209 TYR A C 1
ATOM 1653 O O . TYR A 1 209 ? 25.169 -8.472 -5.740 1.00 51.62 209 TYR A O 1
ATOM 1661 N N . SER A 1 210 ? 24.574 -7.948 -3.644 1.00 46.66 210 SER A N 1
ATOM 1662 C CA . SER A 1 210 ? 25.062 -9.188 -3.017 1.00 46.66 210 SER A CA 1
ATOM 1663 C C . SER A 1 210 ? 24.010 -10.304 -2.960 1.00 46.66 210 SER A C 1
ATOM 1665 O O . SER A 1 210 ? 24.326 -11.435 -2.600 1.00 46.66 210 SER A O 1
ATOM 1667 N N . SER A 1 211 ? 22.757 -9.996 -3.305 1.00 56.97 211 SER A N 1
ATOM 1668 C CA . SER A 1 211 ? 21.619 -10.920 -3.231 1.00 56.97 211 SER A CA 1
ATOM 1669 C C . SER A 1 211 ? 21.397 -11.693 -4.535 1.00 56.97 211 SER A C 1
ATOM 1671 O O . SER A 1 211 ? 21.743 -11.218 -5.618 1.00 56.97 211 SER A O 1
ATOM 1673 N N . LYS A 1 212 ? 20.772 -12.872 -4.426 1.00 68.50 212 LYS A N 1
ATOM 1674 C CA . LYS A 1 212 ? 20.232 -13.620 -5.571 1.00 68.50 212 LYS A CA 1
ATOM 1675 C C . LYS A 1 212 ? 18.864 -13.057 -5.944 1.00 68.50 212 LYS A C 1
ATOM 1677 O O . LYS A 1 212 ? 18.038 -12.851 -5.059 1.00 68.50 212 LYS A O 1
ATOM 1682 N N . PHE A 1 213 ? 18.619 -12.874 -7.237 1.00 73.88 213 PHE A N 1
ATOM 1683 C CA . PHE A 1 213 ? 17.327 -12.428 -7.758 1.00 73.88 213 PHE A CA 1
ATOM 1684 C C . PHE A 1 213 ? 16.730 -13.533 -8.619 1.00 73.88 213 PHE A C 1
ATOM 1686 O O . PHE A 1 213 ? 17.302 -13.902 -9.646 1.00 73.88 213 PHE A O 1
ATOM 1693 N N . PHE A 1 214 ? 15.602 -14.098 -8.199 1.00 76.62 214 PHE A N 1
ATOM 1694 C CA . PHE A 1 214 ? 14.954 -15.173 -8.951 1.00 76.62 214 PHE A CA 1
ATOM 1695 C C . PHE A 1 214 ? 14.169 -14.605 -10.134 1.00 76.62 214 PHE A C 1
ATOM 1697 O O . PHE A 1 214 ? 13.590 -13.527 -10.043 1.00 76.62 214 PHE A O 1
ATOM 1704 N N . LEU A 1 215 ? 14.135 -15.313 -11.266 1.00 78.00 215 LEU A N 1
ATOM 1705 C CA . LEU A 1 215 ? 13.502 -14.788 -12.485 1.00 78.00 215 LEU A CA 1
ATOM 1706 C C . LEU A 1 215 ? 11.986 -14.586 -12.334 1.00 78.00 215 LEU A C 1
ATOM 1708 O O . LEU A 1 215 ? 11.429 -13.665 -12.915 1.00 78.00 215 LEU A O 1
ATOM 1712 N N . ASN A 1 216 ? 11.319 -15.407 -11.530 1.00 75.88 216 ASN A N 1
ATOM 1713 C CA . ASN A 1 216 ? 9.895 -15.267 -11.214 1.00 75.88 216 ASN A CA 1
ATOM 1714 C C . ASN A 1 216 ? 9.615 -14.267 -10.079 1.00 75.88 216 ASN A C 1
ATOM 1716 O O . ASN A 1 216 ? 8.457 -14.026 -9.747 1.00 75.88 216 ASN A O 1
ATOM 1720 N N . GLN A 1 217 ? 10.657 -13.701 -9.467 1.00 74.88 217 GLN A N 1
ATOM 1721 C CA . GLN A 1 217 ? 10.516 -12.743 -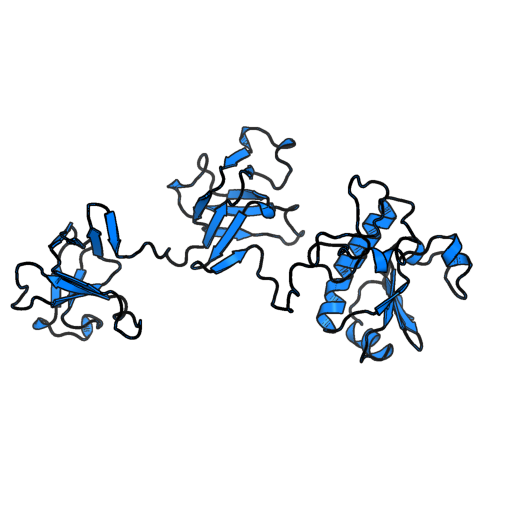8.383 1.00 74.88 217 GLN A CA 1
ATOM 1722 C C . GLN A 1 217 ? 10.119 -11.371 -8.944 1.00 74.88 217 GLN A C 1
ATOM 1724 O O . GLN A 1 217 ? 10.732 -10.915 -9.920 1.00 74.88 217 GLN A O 1
ATOM 1729 N N . PRO A 1 218 ? 9.166 -10.674 -8.301 1.00 76.50 218 PRO A N 1
ATOM 1730 C CA . PRO A 1 218 ? 8.918 -9.264 -8.557 1.00 76.50 218 PRO A CA 1
ATOM 1731 C C . PRO A 1 218 ? 10.191 -8.411 -8.443 1.00 76.50 218 PRO A C 1
ATOM 1733 O O . PRO A 1 218 ? 11.009 -8.605 -7.542 1.00 76.50 218 PRO A O 1
ATOM 1736 N N . ILE A 1 219 ? 10.352 -7.444 -9.348 1.00 78.62 219 ILE A N 1
ATOM 1737 C CA . ILE A 1 219 ? 11.485 -6.503 -9.350 1.00 78.62 219 ILE A CA 1
ATOM 1738 C C . ILE A 1 219 ? 11.443 -5.609 -8.106 1.00 78.62 219 ILE A C 1
ATOM 1740 O O . ILE A 1 219 ? 12.481 -5.320 -7.513 1.00 78.62 219 ILE A O 1
ATOM 1744 N N . ILE A 1 220 ? 10.238 -5.197 -7.708 1.00 68.69 220 ILE A N 1
ATOM 1745 C CA . ILE A 1 220 ? 9.966 -4.389 -6.516 1.00 68.69 220 ILE A CA 1
ATOM 1746 C C . ILE A 1 220 ? 9.015 -5.142 -5.577 1.00 68.69 220 ILE A C 1
ATOM 1748 O O . ILE A 1 220 ? 8.247 -5.986 -6.051 1.00 68.69 220 ILE A O 1
ATOM 1752 N N . PRO A 1 221 ? 9.019 -4.850 -4.264 1.00 59.50 221 PRO A N 1
ATOM 1753 C CA . PRO A 1 221 ? 8.066 -5.446 -3.331 1.00 59.50 221 PRO A CA 1
ATOM 1754 C C . PRO A 1 221 ? 6.620 -5.231 -3.792 1.00 59.50 221 PRO A C 1
ATOM 1756 O O . PRO A 1 221 ? 6.238 -4.110 -4.119 1.00 59.50 221 PRO A O 1
ATOM 1759 N N . ASN A 1 222 ? 5.828 -6.307 -3.826 1.00 60.47 222 ASN A N 1
ATOM 1760 C CA . ASN A 1 222 ? 4.437 -6.316 -4.310 1.00 60.47 222 ASN A CA 1
ATOM 1761 C C . ASN A 1 222 ? 4.253 -5.819 -5.758 1.00 60.47 222 ASN A C 1
ATOM 1763 O O . ASN A 1 222 ? 3.147 -5.455 -6.151 1.00 60.47 222 ASN A O 1
ATOM 1767 N N . GLY A 1 223 ? 5.333 -5.791 -6.544 1.00 70.00 223 GLY A N 1
ATOM 1768 C CA . GLY A 1 223 ? 5.311 -5.373 -7.937 1.00 70.00 223 GLY A CA 1
ATOM 1769 C C . GLY A 1 223 ? 4.722 -6.429 -8.861 1.00 70.00 223 GLY A C 1
ATOM 1770 O O . GLY A 1 223 ? 4.769 -7.631 -8.597 1.00 70.00 223 GLY A O 1
ATOM 1771 N N . SER A 1 224 ? 4.218 -5.965 -9.995 1.00 84.75 224 SER A N 1
ATOM 1772 C CA . SER A 1 224 ? 3.581 -6.807 -11.001 1.00 84.75 224 SER A CA 1
ATOM 1773 C C . SER A 1 224 ? 4.533 -7.300 -12.094 1.00 84.75 224 SER A C 1
ATOM 1775 O O . SER A 1 224 ? 4.111 -8.066 -12.963 1.00 84.75 224 SER A O 1
ATOM 1777 N N . PHE A 1 225 ? 5.774 -6.810 -12.090 1.00 89.00 225 PHE A N 1
ATOM 1778 C CA . PHE A 1 225 ? 6.799 -7.084 -13.095 1.00 89.00 225 PHE A CA 1
ATOM 1779 C C . PHE A 1 225 ? 7.960 -7.851 -12.474 1.00 89.00 225 PHE A C 1
ATOM 1781 O O . PHE A 1 225 ? 8.386 -7.544 -11.360 1.00 89.00 225 PHE A O 1
ATOM 1788 N N . THR A 1 226 ? 8.492 -8.821 -13.206 1.00 90.25 226 THR A N 1
ATOM 1789 C CA . THR A 1 226 ? 9.477 -9.795 -12.717 1.00 90.25 226 THR A CA 1
ATOM 1790 C C . THR A 1 226 ? 10.853 -9.633 -13.357 1.00 90.25 226 THR A C 1
ATOM 1792 O O . THR A 1 226 ? 11.002 -9.088 -14.454 1.00 90.25 226 THR A O 1
ATOM 1795 N N . TRP A 1 227 ? 11.891 -10.152 -12.695 1.00 87.75 227 TRP A N 1
ATOM 1796 C CA . TRP A 1 227 ? 13.248 -10.144 -13.253 1.00 87.75 227 TRP A CA 1
ATOM 1797 C C . TRP A 1 227 ? 13.366 -10.939 -14.560 1.00 87.75 227 TRP A C 1
ATOM 1799 O O . TRP A 1 227 ? 14.170 -10.571 -15.417 1.00 87.75 227 TRP A O 1
ATOM 1809 N N . GLY A 1 228 ? 12.559 -11.982 -14.757 1.00 88.69 228 GLY A N 1
ATOM 1810 C CA . GLY A 1 228 ? 12.467 -12.746 -16.002 1.00 88.69 228 GLY A CA 1
ATOM 1811 C C . GLY A 1 228 ? 11.999 -11.883 -17.169 1.00 88.69 228 GLY A C 1
ATOM 1812 O O . GLY A 1 228 ? 12.658 -11.853 -18.208 1.00 88.69 228 GLY A O 1
ATOM 1813 N N . GLU A 1 229 ? 10.952 -11.081 -16.970 1.00 95.38 229 GLU A N 1
ATOM 1814 C CA . GLU A 1 229 ? 10.470 -10.135 -17.985 1.00 95.38 229 GLU A CA 1
ATOM 1815 C C . GLU A 1 229 ? 11.522 -9.065 -18.306 1.00 95.38 229 GLU A C 1
ATOM 1817 O O . GLU A 1 229 ? 11.780 -8.772 -19.475 1.00 95.38 229 GLU A O 1
ATOM 1822 N N . ALA A 1 230 ? 12.181 -8.514 -17.280 1.00 94.31 230 ALA A N 1
ATOM 1823 C CA . ALA A 1 230 ? 13.177 -7.463 -17.475 1.00 94.31 230 ALA A CA 1
ATOM 1824 C C . ALA A 1 230 ? 14.464 -7.953 -18.162 1.00 94.31 230 ALA A C 1
ATOM 1826 O O . ALA A 1 230 ? 15.102 -7.192 -18.895 1.00 94.31 230 ALA A O 1
ATOM 1827 N N . THR A 1 231 ? 14.849 -9.211 -17.929 1.00 91.75 231 THR A N 1
ATOM 1828 C CA . THR A 1 231 ? 16.132 -9.787 -18.375 1.00 91.75 231 THR A CA 1
ATOM 1829 C C . THR A 1 231 ? 15.994 -10.858 -19.447 1.00 91.75 231 THR A C 1
ATOM 1831 O O . THR A 1 231 ? 16.972 -11.537 -19.760 1.00 91.75 231 THR A O 1
ATOM 1834 N N . HIS A 1 232 ? 14.806 -11.008 -20.037 1.00 90.31 232 HIS A N 1
ATOM 1835 C CA . HIS A 1 232 ? 14.519 -12.036 -21.037 1.00 90.31 232 HIS A CA 1
ATOM 1836 C C . HIS A 1 232 ? 14.938 -13.430 -20.541 1.00 90.31 232 HIS A C 1
ATOM 1838 O O . HIS A 1 232 ? 15.844 -14.070 -21.085 1.00 90.31 232 HIS A O 1
ATOM 1844 N N . ASP A 1 233 ? 14.341 -13.830 -19.420 1.00 87.12 233 ASP A N 1
ATOM 1845 C CA . ASP A 1 233 ? 14.598 -15.087 -18.716 1.00 87.12 233 ASP A CA 1
ATOM 1846 C C . ASP A 1 233 ? 16.082 -15.314 -18.386 1.00 87.12 233 ASP A C 1
ATOM 1848 O O . ASP A 1 233 ? 16.627 -16.416 -18.522 1.00 87.12 233 ASP A O 1
ATOM 1852 N N . GLY A 1 234 ? 16.753 -14.242 -17.956 1.00 86.31 234 GLY A N 1
ATOM 1853 C CA . GLY A 1 234 ? 18.149 -14.247 -17.524 1.00 86.31 234 GLY A CA 1
ATOM 1854 C C . GLY A 1 234 ? 19.180 -14.238 -18.652 1.00 86.31 234 GLY A C 1
ATOM 1855 O O . GLY A 1 234 ? 20.372 -14.263 -18.366 1.00 86.31 234 GLY A O 1
ATOM 1856 N N . SER A 1 235 ? 18.767 -14.186 -19.922 1.00 87.44 235 SER A N 1
ATOM 1857 C CA . SER A 1 235 ? 19.702 -14.101 -21.059 1.00 87.44 235 SER A CA 1
ATOM 1858 C C . SER A 1 235 ? 20.263 -12.689 -21.284 1.00 87.44 235 SER A C 1
ATOM 1860 O O . SER A 1 235 ? 21.281 -12.517 -21.952 1.00 87.44 235 SER A O 1
ATOM 1862 N N . ARG A 1 236 ? 19.621 -11.663 -20.717 1.00 90.81 236 ARG A N 1
ATOM 1863 C CA . ARG A 1 236 ? 19.987 -10.246 -20.838 1.00 90.81 236 ARG A CA 1
ATOM 1864 C C . ARG A 1 236 ? 20.250 -9.672 -19.451 1.00 90.81 236 ARG A C 1
ATOM 1866 O O . ARG A 1 236 ? 19.444 -8.922 -18.908 1.00 90.81 236 ARG A O 1
ATOM 1873 N N . ILE A 1 237 ? 21.375 -10.054 -18.855 1.00 88.38 237 ILE A N 1
ATOM 1874 C CA . ILE A 1 237 ? 21.767 -9.584 -17.520 1.00 88.38 237 ILE A CA 1
ATOM 1875 C C . ILE A 1 237 ? 22.284 -8.136 -17.622 1.00 88.38 237 ILE A C 1
ATOM 1877 O O . ILE A 1 237 ? 23.136 -7.866 -18.475 1.00 88.38 237 ILE A O 1
ATOM 1881 N N . PRO A 1 238 ? 21.806 -7.195 -16.783 1.00 89.56 238 PRO A N 1
ATOM 1882 C CA . PRO A 1 238 ? 22.329 -5.831 -16.730 1.00 89.56 238 PRO A CA 1
ATOM 1883 C C . PRO A 1 238 ? 23.853 -5.802 -16.581 1.00 89.56 238 PRO A C 1
ATOM 1885 O O . PRO A 1 238 ? 24.394 -6.434 -15.680 1.00 89.56 238 PRO A O 1
ATOM 1888 N N . LYS A 1 239 ? 24.552 -5.041 -17.434 1.00 87.44 239 LYS A N 1
ATOM 1889 C CA . LYS A 1 239 ? 26.027 -4.949 -17.393 1.00 87.44 239 LYS A CA 1
ATOM 1890 C C . LYS A 1 239 ? 26.564 -4.096 -16.239 1.00 87.44 239 LYS A C 1
ATOM 1892 O O . LYS A 1 239 ? 27.715 -4.248 -15.847 1.00 87.44 239 LYS A O 1
ATOM 1897 N N . THR A 1 240 ? 25.761 -3.176 -15.707 1.00 83.75 240 THR A N 1
ATOM 1898 C CA . THR A 1 240 ? 26.172 -2.268 -14.625 1.00 83.75 240 THR A CA 1
ATOM 1899 C C . THR A 1 240 ? 25.067 -2.109 -13.592 1.00 83.75 240 THR A C 1
ATOM 1901 O O . THR A 1 240 ? 23.882 -2.238 -13.917 1.00 83.75 240 THR A O 1
ATOM 1904 N N . LYS A 1 241 ? 25.447 -1.765 -12.353 1.00 79.75 241 LYS A N 1
ATOM 1905 C CA . LYS A 1 241 ? 24.484 -1.469 -11.282 1.00 79.75 241 LYS A CA 1
ATOM 1906 C C . LYS A 1 241 ? 23.492 -0.387 -11.707 1.00 79.75 241 LYS A C 1
ATOM 1908 O O . LYS A 1 241 ? 22.302 -0.512 -11.463 1.00 79.75 241 LYS A O 1
ATOM 1913 N N . LYS A 1 242 ? 23.962 0.627 -12.441 1.00 80.19 242 LYS A N 1
ATOM 1914 C CA . LYS A 1 242 ? 23.115 1.722 -12.924 1.00 80.19 242 LYS A CA 1
ATOM 1915 C C . LYS A 1 242 ? 21.979 1.245 -13.833 1.00 80.19 242 LYS A C 1
ATOM 1917 O O . LYS A 1 242 ? 20.894 1.813 -13.787 1.00 80.19 242 LYS A O 1
ATOM 1922 N N . ILE A 1 243 ? 22.215 0.224 -14.658 1.00 86.31 243 ILE A N 1
ATOM 1923 C CA . ILE A 1 243 ? 21.169 -0.368 -15.505 1.00 86.31 243 ILE A CA 1
ATOM 1924 C C . ILE A 1 243 ? 20.156 -1.122 -14.637 1.00 86.31 243 ILE A C 1
ATOM 1926 O O . ILE A 1 243 ? 18.959 -0.965 -14.851 1.00 86.31 243 ILE A O 1
ATOM 1930 N N . ALA A 1 244 ? 20.612 -1.881 -13.636 1.00 77.25 244 ALA A N 1
ATOM 1931 C CA . ALA A 1 244 ? 19.720 -2.542 -12.682 1.00 77.25 244 ALA A CA 1
ATOM 1932 C C . ALA A 1 244 ? 18.873 -1.525 -11.886 1.00 77.25 244 ALA A C 1
ATOM 1934 O O . ALA A 1 244 ? 17.658 -1.681 -11.804 1.00 77.25 244 ALA A O 1
ATOM 1935 N N . ASP A 1 245 ? 19.479 -0.433 -11.408 1.00 72.12 245 ASP A N 1
ATOM 1936 C CA . ASP A 1 245 ? 18.777 0.669 -10.732 1.00 72.12 245 ASP A CA 1
ATOM 1937 C C . ASP A 1 245 ? 17.697 1.293 -11.639 1.00 72.12 245 ASP A C 1
ATOM 1939 O O . ASP A 1 245 ? 16.591 1.593 -11.193 1.00 72.12 245 ASP A O 1
ATOM 1943 N N . ASN A 1 246 ? 17.990 1.464 -12.933 1.00 89.31 246 ASN A N 1
ATOM 1944 C CA . ASN A 1 246 ? 17.020 1.983 -13.899 1.00 89.31 246 ASN A CA 1
ATOM 1945 C C . ASN A 1 246 ? 15.855 1.008 -14.151 1.00 89.31 246 ASN A C 1
ATOM 1947 O O . ASN A 1 246 ? 14.730 1.467 -14.333 1.00 89.31 246 ASN A O 1
ATOM 1951 N N . ILE A 1 247 ? 16.108 -0.308 -14.154 1.00 88.31 247 ILE A N 1
ATOM 1952 C CA . ILE A 1 247 ? 15.057 -1.334 -14.275 1.00 88.31 247 ILE A CA 1
ATOM 1953 C C . ILE A 1 247 ? 14.105 -1.245 -13.081 1.00 88.31 247 ILE A C 1
ATOM 1955 O O . ILE A 1 247 ? 12.893 -1.224 -13.276 1.00 88.31 247 ILE A O 1
ATOM 1959 N N . ILE A 1 248 ? 14.644 -1.119 -11.864 1.00 78.81 248 ILE A N 1
ATOM 1960 C CA . ILE A 1 248 ? 13.849 -0.933 -10.642 1.00 78.81 248 ILE A CA 1
ATOM 1961 C C . ILE A 1 248 ? 13.007 0.345 -10.745 1.00 78.81 248 ILE A C 1
ATOM 1963 O O . ILE A 1 248 ? 11.800 0.306 -10.523 1.00 78.81 248 ILE A O 1
ATOM 1967 N N . ALA A 1 249 ? 13.613 1.466 -11.151 1.00 76.06 249 ALA A N 1
ATOM 1968 C CA . ALA A 1 249 ? 12.907 2.739 -11.306 1.00 76.06 249 ALA A CA 1
ATOM 1969 C C . ALA A 1 249 ? 11.774 2.670 -12.347 1.00 76.06 249 ALA A C 1
ATOM 1971 O O . ALA A 1 249 ? 10.682 3.191 -12.111 1.00 76.06 249 ALA A O 1
ATOM 1972 N N . LEU A 1 250 ? 12.014 2.012 -13.487 1.00 94.19 250 LEU A N 1
ATOM 1973 C CA . LEU A 1 250 ? 10.989 1.808 -14.506 1.00 94.19 250 LEU A CA 1
ATOM 1974 C C . LEU A 1 250 ? 9.866 0.901 -13.988 1.00 94.19 250 LEU A C 1
ATOM 1976 O O . LEU A 1 250 ? 8.703 1.249 -14.164 1.00 94.19 250 LEU A O 1
ATOM 1980 N N . ALA A 1 251 ? 10.189 -0.209 -13.317 1.00 84.62 251 ALA A N 1
ATOM 1981 C CA . ALA A 1 251 ? 9.195 -1.115 -12.743 1.00 84.62 251 ALA A CA 1
ATOM 1982 C C . ALA A 1 251 ? 8.259 -0.386 -11.766 1.00 84.62 251 ALA A C 1
ATOM 1984 O O . ALA A 1 251 ? 7.043 -0.489 -11.903 1.00 84.62 251 ALA A O 1
ATOM 1985 N N . THR A 1 252 ? 8.808 0.439 -10.866 1.00 78.50 252 THR A N 1
ATOM 1986 C CA . THR A 1 252 ? 8.014 1.294 -9.965 1.00 78.50 252 THR A CA 1
ATOM 1987 C C . THR A 1 252 ? 7.089 2.231 -10.735 1.00 78.50 252 THR A C 1
ATOM 1989 O O . THR A 1 252 ? 5.905 2.344 -10.417 1.00 78.50 252 THR A O 1
ATOM 1992 N N . ALA A 1 253 ? 7.602 2.898 -11.771 1.00 83.69 253 ALA A N 1
ATOM 1993 C CA . ALA A 1 253 ? 6.811 3.838 -12.556 1.00 83.69 253 ALA A CA 1
ATOM 1994 C C . ALA A 1 253 ? 5.678 3.149 -13.342 1.00 83.69 253 ALA A C 1
ATOM 1996 O O . ALA A 1 253 ? 4.623 3.751 -13.547 1.00 83.69 253 ALA A O 1
ATOM 1997 N N . LEU A 1 254 ? 5.871 1.891 -13.753 1.00 95.12 254 LEU A N 1
ATOM 1998 C CA . LEU A 1 254 ? 4.908 1.105 -14.527 1.00 95.12 254 LEU A CA 1
ATOM 1999 C C . LEU A 1 254 ? 3.726 0.558 -13.707 1.00 95.12 254 LEU A C 1
ATOM 2001 O O . LEU A 1 254 ? 2.708 0.190 -14.299 1.00 95.12 254 LEU A O 1
ATOM 2005 N N . GLU A 1 255 ? 3.785 0.556 -12.372 1.00 91.88 255 GLU A N 1
ATOM 2006 C CA . GLU A 1 255 ? 2.646 0.115 -11.552 1.00 91.88 255 GLU A CA 1
ATOM 2007 C C . GLU A 1 255 ? 1.421 1.025 -11.732 1.00 91.88 255 GLU A C 1
ATOM 2009 O O . GLU A 1 255 ? 0.298 0.538 -11.855 1.00 91.88 255 GLU A O 1
ATOM 2014 N N . LYS A 1 256 ? 1.613 2.348 -11.838 1.00 89.50 256 LYS A N 1
ATOM 2015 C CA . LYS A 1 256 ? 0.512 3.300 -12.068 1.00 89.50 256 LYS A CA 1
ATOM 2016 C C . LYS A 1 256 ? -0.235 3.055 -13.394 1.00 89.50 256 LYS A C 1
ATOM 2018 O O . LYS A 1 256 ? -1.457 2.909 -13.340 1.00 89.50 256 LYS A O 1
ATOM 2023 N N . PRO A 1 257 ? 0.423 2.991 -14.573 1.00 91.25 257 PRO A N 1
ATOM 2024 C CA . PRO A 1 257 ? -0.271 2.711 -15.828 1.00 91.25 257 PRO A CA 1
ATOM 2025 C C . PRO A 1 257 ? -0.887 1.306 -15.853 1.00 91.25 257 PRO A C 1
ATOM 2027 O O . PRO A 1 257 ? -1.988 1.143 -16.376 1.00 91.25 257 PRO A O 1
ATOM 2030 N N . ARG A 1 258 ? -0.243 0.301 -15.242 1.00 92.06 258 ARG A N 1
ATOM 2031 C CA . ARG A 1 258 ? -0.824 -1.044 -15.123 1.00 92.06 258 ARG A CA 1
ATOM 2032 C C . ARG A 1 258 ? -2.095 -1.047 -14.275 1.00 92.06 258 ARG A C 1
ATOM 2034 O O . ARG A 1 258 ? -3.098 -1.617 -14.698 1.00 92.06 258 ARG A O 1
ATOM 2041 N N . LYS A 1 259 ? -2.073 -0.379 -13.116 1.00 88.56 259 LYS A N 1
ATOM 2042 C CA . LYS A 1 259 ? -3.237 -0.234 -12.231 1.00 88.56 259 LYS A CA 1
ATOM 2043 C C . LYS A 1 259 ? -4.382 0.493 -12.930 1.00 88.56 259 LYS A C 1
ATOM 2045 O O . LYS A 1 259 ? -5.512 0.029 -12.851 1.00 88.56 259 LYS A O 1
ATOM 2050 N N . GLN A 1 260 ? -4.094 1.584 -13.644 1.00 90.69 260 GLN A N 1
ATOM 2051 C CA . GLN A 1 260 ? -5.108 2.334 -14.392 1.00 90.69 260 GLN A CA 1
ATOM 2052 C C . GLN A 1 260 ? -5.796 1.475 -15.459 1.00 90.69 260 GLN A C 1
ATOM 2054 O O . GLN A 1 260 ? -7.014 1.526 -15.590 1.00 90.69 260 GLN A O 1
ATOM 2059 N N . LEU A 1 261 ? -5.029 0.689 -16.218 1.00 87.44 261 LEU A N 1
ATOM 2060 C CA . LEU A 1 261 ? -5.584 -0.168 -17.269 1.00 87.44 261 LEU A CA 1
ATOM 2061 C C . LEU A 1 261 ? -6.252 -1.436 -16.718 1.00 87.44 261 LEU A C 1
ATOM 2063 O O . LEU A 1 261 ? -6.976 -2.106 -17.450 1.00 87.44 261 LEU A O 1
ATOM 2067 N N . GLY A 1 262 ? -5.997 -1.799 -15.455 1.00 89.00 262 GLY A N 1
ATOM 2068 C CA . GLY A 1 262 ? -6.610 -2.952 -14.788 1.00 89.00 262 GLY A CA 1
ATOM 2069 C C . GLY A 1 262 ? -6.313 -4.302 -15.456 1.00 89.00 262 GLY A C 1
ATOM 2070 O O . GLY A 1 262 ? -7.031 -5.278 -15.240 1.00 89.00 262 GLY A O 1
ATOM 2071 N N . LYS A 1 263 ? -5.284 -4.368 -16.311 1.00 83.69 263 LYS A N 1
ATOM 2072 C CA . LYS A 1 263 ? -4.931 -5.542 -17.120 1.00 83.69 263 LYS A CA 1
ATOM 2073 C C . LYS A 1 263 ? -3.425 -5.803 -17.077 1.00 83.69 263 LYS A C 1
ATOM 2075 O O . LYS A 1 263 ? -2.637 -4.858 -16.993 1.00 83.69 263 LYS A O 1
ATOM 2080 N N . PRO A 1 264 ? -2.998 -7.075 -17.161 1.00 84.88 264 PRO A N 1
ATOM 2081 C CA . PRO A 1 264 ? -1.585 -7.405 -17.180 1.00 84.88 264 PRO A CA 1
ATOM 2082 C C . PRO A 1 264 ? -0.923 -6.921 -18.469 1.00 84.88 264 PRO A C 1
ATOM 2084 O O . PRO A 1 264 ? -1.460 -7.092 -19.563 1.00 84.88 264 PRO A O 1
ATOM 2087 N N . PHE A 1 265 ? 0.276 -6.365 -18.343 1.00 95.25 265 PHE A N 1
ATOM 2088 C CA . PHE A 1 265 ? 1.109 -6.023 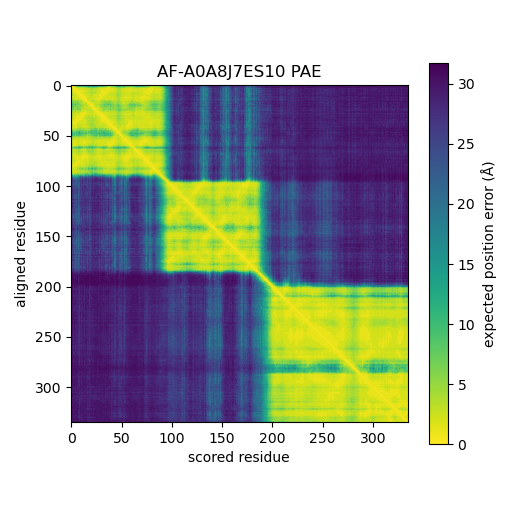-19.491 1.00 95.25 265 PHE A CA 1
ATOM 2089 C C . PHE A 1 265 ? 1.848 -7.282 -19.930 1.00 95.25 265 PHE A C 1
ATOM 2091 O O . PHE A 1 265 ? 2.427 -7.980 -19.100 1.00 95.25 265 PHE A O 1
ATOM 2098 N N . LYS A 1 266 ? 1.826 -7.583 -21.227 1.00 93.69 266 LYS A N 1
ATOM 2099 C CA . LYS A 1 266 ? 2.646 -8.636 -21.824 1.00 93.69 266 LYS A CA 1
ATOM 2100 C C . LYS A 1 266 ? 3.921 -8.003 -22.357 1.00 93.69 266 LYS A C 1
ATOM 2102 O O . LYS A 1 266 ? 3.897 -7.374 -23.413 1.00 93.69 266 LYS A O 1
ATOM 2107 N N . ILE A 1 267 ? 5.006 -8.136 -21.595 1.00 95.94 267 ILE A N 1
ATOM 2108 C CA . ILE A 1 267 ? 6.312 -7.570 -21.940 1.00 95.94 267 ILE A CA 1
ATOM 2109 C C . ILE A 1 267 ? 6.957 -8.414 -23.039 1.00 95.94 267 ILE A C 1
ATOM 2111 O O . ILE A 1 267 ? 7.188 -9.608 -22.862 1.00 95.94 267 ILE A O 1
ATOM 2115 N N . THR A 1 268 ? 7.260 -7.795 -24.177 1.00 89.12 268 THR A N 1
ATOM 2116 C CA . THR A 1 268 ? 7.989 -8.437 -25.282 1.00 89.12 268 THR A CA 1
ATOM 2117 C C . THR A 1 268 ? 9.473 -8.096 -25.251 1.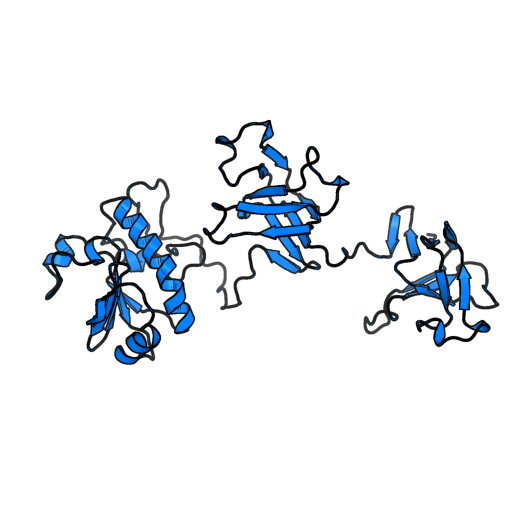00 89.12 268 THR A C 1
ATOM 2119 O O . THR A 1 268 ? 10.306 -8.877 -25.710 1.00 89.12 268 THR A O 1
ATOM 2122 N N . SER A 1 269 ? 9.826 -6.929 -24.710 1.00 91.88 269 SER A N 1
ATOM 2123 C CA . SER A 1 269 ? 11.214 -6.496 -24.568 1.00 91.88 269 SER A CA 1
ATOM 2124 C C . SER A 1 269 ? 11.361 -5.494 -23.429 1.00 91.88 269 SER A C 1
ATOM 2126 O O . SER A 1 269 ? 10.501 -4.643 -23.233 1.00 91.88 269 SER A O 1
ATOM 2128 N N . TRP A 1 270 ? 12.482 -5.566 -22.712 1.00 96.38 270 TRP A N 1
ATOM 2129 C CA . TRP A 1 270 ? 12.862 -4.612 -21.670 1.00 96.38 270 TRP A CA 1
ATOM 2130 C C . TRP A 1 270 ? 14.346 -4.275 -21.800 1.00 96.38 270 TRP A C 1
ATOM 2132 O O . TRP A 1 270 ? 14.721 -3.518 -22.689 1.00 96.38 270 TRP A O 1
ATOM 2142 N N . TYR A 1 271 ? 15.241 -4.830 -20.983 1.00 95.19 271 TYR A N 1
ATOM 2143 C CA . TYR A 1 271 ? 16.657 -4.534 -21.148 1.00 95.19 271 TYR A CA 1
ATOM 2144 C C . TYR A 1 271 ? 17.209 -5.215 -22.408 1.00 95.19 271 TYR A C 1
ATOM 2146 O O . TYR A 1 271 ? 16.974 -6.402 -22.658 1.00 95.19 271 TYR A O 1
ATOM 2154 N N . ARG A 1 272 ? 17.951 -4.455 -23.222 1.00 90.62 272 ARG A N 1
ATOM 2155 C CA . ARG A 1 272 ? 18.677 -4.972 -24.388 1.00 90.62 272 ARG A CA 1
ATOM 2156 C C . ARG A 1 272 ? 20.164 -4.656 -24.247 1.00 90.62 272 ARG A C 1
ATOM 2158 O O . ARG A 1 272 ? 20.522 -3.480 -24.255 1.00 90.62 272 ARG A O 1
ATOM 2165 N N . PRO A 1 273 ? 21.039 -5.671 -24.162 1.00 87.00 273 PRO A N 1
ATOM 2166 C CA . PRO A 1 273 ? 22.468 -5.486 -24.364 1.00 87.00 273 PRO A CA 1
ATOM 2167 C C . PRO A 1 273 ? 22.744 -4.871 -25.742 1.00 87.00 273 PRO A C 1
ATOM 2169 O O . PRO A 1 273 ? 21.940 -5.022 -26.667 1.00 87.00 273 PRO A O 1
ATOM 2172 N N . ALA A 1 274 ? 23.878 -4.185 -25.886 1.00 85.31 274 ALA A N 1
ATOM 2173 C CA . ALA A 1 274 ? 24.245 -3.494 -27.124 1.00 85.31 274 ALA A CA 1
ATOM 2174 C C . ALA A 1 274 ? 24.213 -4.427 -28.347 1.00 85.31 274 ALA A C 1
ATOM 2176 O O . ALA A 1 274 ? 23.721 -4.041 -29.404 1.00 85.31 274 ALA A O 1
ATOM 2177 N N . GLU A 1 275 ? 24.650 -5.672 -28.156 1.00 82.44 275 GLU A N 1
ATOM 2178 C CA . GLU A 1 275 ? 24.705 -6.730 -29.166 1.00 82.44 275 GLU A CA 1
ATOM 2179 C C . GLU A 1 275 ? 23.304 -7.158 -29.637 1.00 82.44 275 GLU A C 1
ATOM 2181 O O . GLU A 1 275 ? 23.087 -7.454 -30.807 1.00 82.44 275 GLU A O 1
ATOM 2186 N N . VAL A 1 276 ? 22.322 -7.150 -28.731 1.00 81.38 276 VAL A N 1
ATOM 2187 C CA . VAL A 1 276 ? 20.921 -7.471 -29.050 1.00 81.38 276 VAL A CA 1
ATOM 2188 C C . VAL A 1 276 ? 20.236 -6.283 -29.728 1.00 81.38 276 VAL A C 1
ATOM 2190 O O . VAL A 1 276 ? 19.426 -6.456 -30.641 1.00 81.38 276 VAL A O 1
ATOM 2193 N N . ASN A 1 277 ? 20.549 -5.060 -29.292 1.00 82.25 277 ASN A N 1
ATOM 2194 C CA . ASN A 1 277 ? 19.973 -3.849 -29.869 1.00 82.25 277 ASN A CA 1
ATOM 2195 C C . ASN A 1 277 ? 20.440 -3.635 -31.316 1.00 82.25 277 ASN A C 1
ATOM 2197 O O . ASN A 1 277 ? 19.607 -3.320 -32.159 1.00 82.25 277 ASN A O 1
ATOM 2201 N N . SER A 1 278 ? 21.726 -3.854 -31.620 1.00 77.38 278 SER A N 1
ATOM 2202 C CA . SER A 1 278 ? 22.262 -3.720 -32.985 1.00 77.38 278 SER A CA 1
ATOM 2203 C C . SER A 1 278 ? 21.653 -4.725 -33.969 1.00 77.38 278 SER A C 1
ATOM 2205 O O . SER A 1 278 ? 21.438 -4.386 -35.129 1.00 77.38 278 SER A O 1
ATOM 2207 N N . GLY A 1 279 ? 21.313 -5.932 -33.505 1.00 73.94 279 GLY A N 1
ATOM 2208 C CA . GLY A 1 279 ? 20.608 -6.942 -34.302 1.00 73.94 279 GLY A CA 1
ATOM 2209 C C . GLY A 1 279 ? 19.102 -6.697 -34.461 1.00 73.94 279 GLY A C 1
ATOM 2210 O O . GLY A 1 279 ? 18.447 -7.394 -35.234 1.00 73.94 279 GLY A O 1
ATOM 2211 N N . THR A 1 280 ? 18.521 -5.722 -33.751 1.00 74.56 280 THR A N 1
ATOM 2212 C CA . THR A 1 280 ? 17.083 -5.443 -33.837 1.00 74.56 280 THR A CA 1
ATOM 2213 C C . THR A 1 280 ? 16.789 -4.435 -34.949 1.00 74.56 280 THR A C 1
ATOM 2215 O O . THR A 1 280 ? 17.162 -3.264 -34.868 1.00 74.56 280 THR A O 1
ATOM 2218 N N . ARG A 1 281 ? 16.053 -4.867 -35.978 1.00 69.81 281 ARG A N 1
ATOM 2219 C CA . ARG A 1 281 ? 15.649 -4.014 -37.107 1.00 69.81 281 ARG A CA 1
ATOM 2220 C C . ARG A 1 281 ? 14.897 -2.768 -36.622 1.00 69.81 281 ARG A C 1
ATOM 2222 O O . ARG A 1 281 ? 13.872 -2.879 -35.957 1.00 69.81 281 ARG A O 1
ATOM 2229 N N . GLY A 1 282 ? 15.397 -1.587 -36.989 1.00 64.62 282 GLY A N 1
ATOM 2230 C CA . GLY A 1 282 ? 14.787 -0.297 -36.645 1.00 64.62 282 GLY A CA 1
ATOM 2231 C C . GLY A 1 282 ? 15.056 0.187 -35.215 1.00 64.62 282 GLY A C 1
ATOM 2232 O O . GLY A 1 282 ? 14.484 1.195 -34.805 1.00 64.62 282 GLY A O 1
ATOM 2233 N N . ALA A 1 283 ? 15.913 -0.492 -34.445 1.00 74.62 283 ALA A N 1
ATOM 2234 C CA . ALA A 1 283 ? 16.292 -0.018 -33.121 1.00 74.62 283 ALA A CA 1
ATOM 2235 C C . ALA A 1 283 ? 17.183 1.229 -33.201 1.00 74.62 283 ALA A C 1
ATOM 2237 O O . ALA A 1 283 ? 18.179 1.266 -33.921 1.00 74.62 283 ALA A O 1
ATOM 2238 N N . ALA A 1 284 ? 16.843 2.249 -32.413 1.00 75.44 284 ALA A N 1
ATOM 2239 C CA . ALA A 1 284 ? 17.664 3.443 -32.285 1.00 75.44 284 ALA A CA 1
ATOM 2240 C C . ALA A 1 284 ? 19.006 3.127 -31.598 1.00 75.44 284 ALA A C 1
ATOM 2242 O O . ALA A 1 284 ? 19.061 2.362 -30.629 1.00 75.44 284 ALA A O 1
ATOM 2243 N N . SER A 1 285 ? 20.076 3.784 -32.049 1.00 71.12 285 SER A N 1
ATOM 2244 C CA . SER A 1 285 ? 21.422 3.681 -31.465 1.00 71.12 285 SER A CA 1
ATOM 2245 C C . SER A 1 285 ? 21.479 4.136 -30.001 1.00 71.12 285 SER A C 1
ATOM 2247 O O . SER A 1 285 ? 22.232 3.568 -29.222 1.00 71.12 285 SER A O 1
ATOM 2249 N N . ASN A 1 286 ? 20.622 5.084 -29.604 1.00 78.81 286 ASN A N 1
ATOM 2250 C CA . ASN A 1 286 ? 20.475 5.578 -28.226 1.00 78.81 286 ASN A CA 1
ATOM 2251 C C . ASN A 1 286 ? 19.154 5.123 -27.574 1.00 78.81 286 ASN A C 1
ATOM 2253 O O . ASN A 1 286 ? 18.496 5.880 -26.850 1.00 78.81 286 ASN A O 1
ATOM 2257 N N . SER A 1 287 ? 18.721 3.893 -27.868 1.00 87.31 287 SER A N 1
ATOM 2258 C CA . SER A 1 287 ? 17.475 3.338 -27.332 1.00 87.31 287 SER A CA 1
ATOM 2259 C C . SER A 1 287 ? 17.481 3.296 -25.801 1.00 87.31 287 SER A C 1
ATOM 2261 O O . SER A 1 287 ? 18.446 2.856 -25.180 1.00 87.31 287 SER A O 1
ATOM 2263 N N . GLN A 1 288 ? 16.363 3.670 -25.173 1.00 94.75 288 GLN A N 1
ATOM 2264 C CA . GLN A 1 288 ? 16.205 3.579 -23.717 1.00 94.75 288 GLN A CA 1
ATOM 2265 C C . GLN A 1 288 ? 16.265 2.127 -23.193 1.00 94.75 288 GLN A C 1
ATOM 2267 O O . GLN A 1 288 ? 16.615 1.907 -22.030 1.00 94.75 288 GLN A O 1
ATOM 2272 N N . HIS A 1 289 ? 16.053 1.129 -24.060 1.00 94.94 289 HIS A N 1
ATOM 2273 C CA . HIS A 1 289 ? 16.263 -0.288 -23.740 1.00 94.94 289 HIS A CA 1
ATOM 2274 C C . HIS A 1 289 ? 17.719 -0.617 -23.375 1.00 94.94 289 HIS A C 1
ATOM 2276 O O . HIS A 1 289 ? 17.943 -1.469 -22.517 1.00 94.94 289 HIS A O 1
ATOM 2282 N N . LEU A 1 290 ? 18.704 0.082 -23.962 1.00 91.00 290 LEU A N 1
ATOM 2283 C CA . LEU A 1 290 ? 20.135 -0.090 -23.651 1.00 91.00 290 LEU A CA 1
ATOM 2284 C C . LEU A 1 290 ? 20.475 0.282 -22.206 1.00 91.00 290 LEU A C 1
ATOM 2286 O O . LEU A 1 290 ? 21.492 -0.148 -21.665 1.00 91.00 290 LEU A O 1
ATOM 2290 N N . TYR A 1 291 ? 19.623 1.091 -21.580 1.00 92.56 291 TYR A N 1
ATOM 2291 C CA . TYR A 1 291 ? 19.830 1.615 -20.237 1.00 92.56 291 TYR A CA 1
ATOM 2292 C C . TYR A 1 291 ? 18.870 1.004 -19.212 1.00 92.56 291 TYR A C 1
ATOM 2294 O O . TYR A 1 291 ? 18.886 1.435 -18.063 1.00 92.56 291 TYR A O 1
ATOM 2302 N N . GLY A 1 292 ? 18.038 0.030 -19.607 1.00 93.44 292 GLY A N 1
ATOM 2303 C CA . GLY A 1 292 ? 17.023 -0.579 -18.736 1.00 93.44 292 GLY A CA 1
ATOM 2304 C C . GLY A 1 292 ? 15.809 0.318 -18.466 1.00 93.44 292 GLY A C 1
ATOM 2305 O O . GLY A 1 292 ? 15.043 0.049 -17.548 1.00 93.44 292 GLY A O 1
ATOM 2306 N N . LYS A 1 293 ? 15.643 1.387 -19.255 1.00 95.81 293 LYS A N 1
ATOM 2307 C CA . LYS A 1 293 ? 14.665 2.465 -19.043 1.00 95.81 293 LYS A CA 1
ATOM 230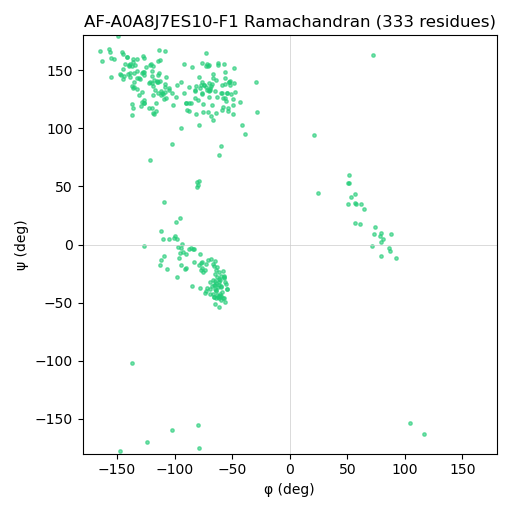8 C C . LYS A 1 293 ? 13.411 2.359 -19.910 1.00 95.81 293 LYS A C 1
ATOM 2310 O O . LYS A 1 293 ? 12.613 3.292 -19.888 1.00 95.81 293 LYS A O 1
ATOM 2315 N N . ALA A 1 294 ? 13.252 1.281 -20.676 1.00 96.81 294 ALA A N 1
ATOM 2316 C CA . ALA A 1 294 ? 12.120 1.103 -21.575 1.00 96.81 294 ALA A CA 1
ATOM 2317 C C . ALA A 1 294 ? 11.557 -0.314 -21.589 1.00 96.81 294 ALA A C 1
ATOM 2319 O O . ALA A 1 294 ? 12.295 -1.277 -21.369 1.00 96.81 294 ALA A O 1
ATOM 2320 N N . ILE A 1 295 ? 10.273 -0.399 -21.935 1.00 98.25 295 ILE A N 1
ATOM 2321 C CA . ILE A 1 295 ? 9.560 -1.625 -22.268 1.00 98.25 295 ILE A CA 1
ATOM 2322 C C . ILE A 1 295 ? 8.874 -1.511 -23.629 1.00 98.25 295 ILE A C 1
ATOM 2324 O O . ILE A 1 295 ? 8.344 -0.460 -23.988 1.00 98.25 295 ILE A O 1
ATOM 2328 N N . ASP A 1 296 ? 8.827 -2.639 -24.326 1.00 96.12 296 ASP A N 1
ATOM 2329 C CA . ASP A 1 296 ? 7.885 -2.898 -25.405 1.00 96.12 296 ASP A CA 1
ATOM 2330 C C . ASP A 1 296 ? 6.875 -3.918 -24.879 1.00 96.12 296 ASP A C 1
ATOM 2332 O O . ASP A 1 296 ? 7.254 -4.920 -24.256 1.00 96.12 296 ASP A O 1
ATOM 2336 N N . PHE A 1 297 ? 5.589 -3.646 -25.074 1.00 97.94 297 PHE A N 1
ATOM 2337 C CA . PHE A 1 297 ? 4.523 -4.442 -24.479 1.00 97.94 297 PHE A CA 1
ATOM 2338 C C . PHE A 1 297 ? 3.214 -4.337 -25.255 1.00 97.94 297 PHE A C 1
ATOM 2340 O O . PHE A 1 297 ? 3.003 -3.428 -26.054 1.00 97.94 297 PHE A O 1
ATOM 2347 N N . TYR A 1 298 ? 2.293 -5.248 -24.968 1.00 94.19 298 TYR A N 1
ATOM 2348 C CA . TYR A 1 298 ? 0.888 -5.111 -25.343 1.00 94.19 298 TYR A CA 1
ATOM 2349 C C . TYR A 1 298 ? -0.013 -5.439 -24.151 1.00 94.19 298 TYR A C 1
ATOM 2351 O O . TYR A 1 298 ? 0.404 -6.102 -23.196 1.00 94.19 298 TYR A O 1
ATOM 2359 N N . VAL A 1 299 ? -1.256 -4.963 -24.194 1.00 95.94 299 VAL A N 1
ATOM 2360 C CA . VAL A 1 299 ? -2.243 -5.167 -23.127 1.00 95.94 299 VAL A CA 1
ATOM 2361 C C . VAL A 1 299 ? -3.423 -5.949 -23.703 1.00 95.94 299 VAL A C 1
ATOM 2363 O O . VAL A 1 299 ? -4.134 -5.421 -24.558 1.00 95.94 299 VAL A O 1
ATOM 2366 N N . PRO A 1 300 ? -3.651 -7.208 -23.285 1.00 89.38 300 PRO A N 1
ATOM 2367 C CA . PRO A 1 300 ? -4.771 -7.998 -23.779 1.00 89.38 300 PRO A CA 1
ATOM 2368 C C . PRO A 1 300 ? -6.108 -7.274 -23.588 1.00 89.38 300 PRO A C 1
ATOM 2370 O O . PRO A 1 300 ? -6.416 -6.795 -22.496 1.00 89.38 300 PRO A O 1
ATOM 2373 N N . GLY A 1 301 ? -6.902 -7.206 -24.657 1.00 90.44 301 GLY A N 1
ATOM 2374 C CA . GLY A 1 301 ? -8.176 -6.482 -24.675 1.00 90.44 301 GLY A CA 1
ATOM 2375 C C . GLY A 1 301 ? -8.068 -4.990 -25.005 1.00 90.44 301 GLY A C 1
ATOM 2376 O O . GLY A 1 301 ? -9.101 -4.343 -25.136 1.00 90.44 301 GLY A O 1
ATOM 2377 N N . TYR A 1 302 ? -6.859 -4.452 -25.194 1.00 91.56 302 TYR A N 1
ATOM 2378 C CA . TYR A 1 302 ? -6.640 -3.087 -25.671 1.00 91.56 302 TYR A CA 1
ATOM 2379 C C . TYR A 1 302 ? -5.884 -3.088 -27.001 1.00 91.56 302 TYR A C 1
ATOM 2381 O O . TYR A 1 302 ? -4.881 -3.777 -27.179 1.00 91.56 302 TYR A O 1
ATOM 2389 N N . THR A 1 303 ? -6.335 -2.254 -27.933 1.00 94.19 303 THR A N 1
ATOM 2390 C CA . THR A 1 303 ? -5.539 -1.896 -29.113 1.00 94.19 303 THR A CA 1
ATOM 2391 C C . THR A 1 303 ? -4.390 -0.963 -28.711 1.00 94.19 303 THR A C 1
ATOM 2393 O O . THR A 1 303 ? -4.549 -0.179 -27.767 1.00 94.19 303 THR A O 1
ATOM 2396 N N . PRO A 1 304 ? -3.265 -0.937 -29.454 1.00 95.06 304 PRO A N 1
ATOM 2397 C CA . PRO A 1 304 ? -2.157 -0.043 -29.125 1.00 95.06 304 PRO A CA 1
ATOM 2398 C C . PRO A 1 304 ? -2.544 1.440 -29.053 1.00 95.06 304 PRO A C 1
ATOM 2400 O O . PRO A 1 304 ? -2.019 2.195 -28.235 1.00 95.06 304 PRO A O 1
ATOM 2403 N N . ARG A 1 305 ? -3.520 1.863 -29.867 1.00 95.88 305 ARG A N 1
ATOM 2404 C CA . ARG A 1 305 ? -4.054 3.232 -29.835 1.00 95.88 305 ARG A CA 1
ATOM 2405 C C . ARG A 1 305 ? -4.852 3.525 -28.564 1.00 95.88 305 ARG A C 1
ATOM 2407 O O . ARG A 1 305 ? -4.751 4.630 -28.042 1.00 95.88 305 ARG A O 1
ATOM 2414 N N . GLN A 1 306 ? -5.629 2.563 -28.060 1.00 96.44 306 GLN A N 1
ATOM 2415 C CA . GLN A 1 306 ? -6.353 2.728 -26.796 1.00 96.44 306 GLN A CA 1
ATOM 2416 C C . GLN A 1 306 ? -5.380 2.843 -25.623 1.00 96.44 306 GLN A C 1
ATOM 2418 O O . GLN A 1 306 ? -5.518 3.765 -24.828 1.00 96.44 306 GLN A O 1
ATOM 2423 N N . VAL A 1 307 ? -4.352 1.988 -25.562 1.00 96.69 307 VAL A N 1
ATOM 2424 C CA . VAL A 1 307 ? -3.292 2.097 -24.542 1.00 96.69 307 VAL A CA 1
ATOM 2425 C C . VAL A 1 307 ? -2.644 3.480 -24.585 1.00 96.69 307 VAL A C 1
ATOM 2427 O O . VAL A 1 307 ? -2.540 4.148 -23.560 1.00 96.69 307 VAL A O 1
ATOM 2430 N N . ALA A 1 308 ? -2.252 3.946 -25.774 1.00 96.69 308 ALA A N 1
ATOM 2431 C CA . ALA A 1 308 ? -1.608 5.247 -25.919 1.00 96.69 308 ALA A CA 1
ATOM 2432 C C . ALA A 1 308 ? -2.514 6.414 -25.490 1.00 96.69 308 ALA A C 1
ATOM 2434 O O . ALA A 1 308 ? -2.038 7.378 -24.889 1.00 96.69 308 ALA A O 1
ATOM 2435 N N . LYS A 1 309 ? -3.821 6.317 -25.764 1.00 97.00 309 LYS A N 1
ATOM 2436 C CA . LYS A 1 309 ? -4.816 7.302 -25.329 1.00 97.00 309 LYS A CA 1
ATOM 2437 C C . LYS A 1 309 ? -4.945 7.338 -23.804 1.00 97.00 309 LYS A C 1
ATOM 2439 O O . LYS A 1 309 ? -4.842 8.412 -23.220 1.00 97.00 309 LYS A O 1
ATOM 2444 N N . GLU A 1 310 ? -5.128 6.184 -23.165 1.00 96.50 310 GLU A N 1
ATOM 2445 C CA . GLU A 1 310 ? -5.267 6.076 -21.704 1.00 96.50 310 GLU A CA 1
ATOM 2446 C C . GLU A 1 310 ? -4.012 6.561 -20.965 1.00 96.50 310 GLU A C 1
ATOM 2448 O O . GLU A 1 310 ? -4.087 7.176 -19.901 1.00 96.50 310 GLU A O 1
ATOM 2453 N N . LEU A 1 311 ? -2.839 6.327 -21.555 1.00 96.88 311 LEU A N 1
ATOM 2454 C CA . LEU A 1 311 ? -1.546 6.677 -20.975 1.00 96.88 311 LEU A CA 1
ATOM 2455 C C . LEU A 1 311 ? -0.976 7.995 -21.519 1.00 96.88 311 LEU A C 1
ATOM 2457 O O . LEU A 1 311 ? 0.218 8.263 -21.373 1.00 96.88 311 LEU A O 1
ATOM 2461 N N . ALA A 1 312 ? -1.807 8.861 -22.107 1.00 95.12 312 ALA A N 1
ATOM 2462 C CA . ALA A 1 312 ? -1.362 10.137 -22.673 1.00 95.12 312 ALA A CA 1
ATOM 2463 C C . ALA A 1 312 ? -0.646 11.040 -21.645 1.00 95.12 312 ALA A C 1
ATOM 2465 O O . ALA A 1 312 ? 0.244 11.815 -22.019 1.00 95.12 312 ALA A O 1
ATOM 2466 N N . TRP A 1 313 ? -0.975 10.892 -20.355 1.00 94.56 313 TRP A N 1
ATOM 2467 C CA . TRP A 1 313 ? -0.361 11.599 -19.225 1.00 94.56 313 TRP A CA 1
ATOM 2468 C C . TRP A 1 313 ? 1.073 11.154 -18.902 1.00 94.56 313 TRP A C 1
ATOM 2470 O O . TRP A 1 313 ? 1.756 11.840 -18.146 1.00 94.56 313 TRP A O 1
ATOM 2480 N N . TRP A 1 314 ? 1.550 10.031 -19.449 1.00 95.69 314 TRP A N 1
ATOM 2481 C CA . TRP A 1 314 ? 2.878 9.493 -19.152 1.00 95.69 314 TRP A CA 1
ATOM 2482 C C . TRP A 1 314 ? 3.989 10.513 -19.442 1.00 95.69 314 TRP A C 1
ATOM 2484 O O . TRP A 1 314 ? 4.093 11.039 -20.547 1.00 95.69 314 TRP A O 1
ATOM 2494 N N . ASN A 1 315 ? 4.856 10.808 -18.477 1.00 91.81 315 ASN A N 1
ATOM 2495 C CA . ASN A 1 315 ? 5.839 11.887 -18.642 1.00 91.81 315 ASN A CA 1
ATOM 2496 C C . ASN A 1 315 ? 7.124 11.481 -19.377 1.00 91.81 315 ASN A C 1
ATOM 2498 O O . ASN A 1 315 ? 7.935 12.352 -19.677 1.00 91.81 315 ASN A O 1
ATOM 2502 N N . GLY A 1 316 ? 7.292 10.204 -19.724 1.00 94.50 316 GLY A N 1
ATOM 2503 C CA . GLY A 1 316 ? 8.398 9.747 -20.565 1.00 94.50 316 GLY A CA 1
ATOM 2504 C C . GLY A 1 316 ? 7.986 9.473 -22.013 1.00 94.50 316 GLY A C 1
ATOM 2505 O O . GLY A 1 316 ? 6.972 9.999 -22.489 1.00 94.50 316 GLY A O 1
ATOM 2506 N N . GLY A 1 317 ? 8.776 8.687 -22.744 1.00 96.38 317 GLY A N 1
ATOM 2507 C CA . GLY A 1 317 ? 8.449 8.298 -24.115 1.00 96.38 317 GLY A CA 1
ATOM 2508 C C . GLY A 1 317 ? 7.272 7.325 -24.173 1.00 96.38 317 GLY A C 1
ATOM 2509 O O . GLY A 1 317 ? 7.163 6.430 -23.340 1.00 96.38 317 GLY A O 1
ATOM 2510 N N . LEU A 1 318 ? 6.379 7.526 -25.143 1.00 97.44 318 LEU A N 1
ATOM 2511 C CA . LEU A 1 318 ? 5.257 6.639 -25.448 1.00 97.44 318 LEU A CA 1
ATOM 2512 C C . LEU A 1 318 ? 5.163 6.482 -26.968 1.00 97.44 318 LEU A C 1
ATOM 2514 O O . LEU A 1 318 ? 4.825 7.439 -27.661 1.00 97.44 318 LEU A O 1
ATOM 2518 N N . GLY A 1 319 ? 5.468 5.286 -27.462 1.00 95.88 319 GLY A N 1
ATOM 2519 C CA . GLY A 1 319 ? 5.393 4.934 -28.880 1.00 95.88 319 GLY A CA 1
ATOM 2520 C C . GLY A 1 319 ? 4.210 4.016 -29.175 1.00 95.88 319 GLY A C 1
ATOM 2521 O O . GLY A 1 319 ? 3.873 3.150 -28.361 1.00 95.88 319 GLY A O 1
ATOM 2522 N N . THR A 1 320 ? 3.584 4.177 -30.337 1.00 96.06 320 THR A N 1
ATOM 2523 C CA . THR A 1 320 ? 2.462 3.339 -30.784 1.00 96.06 320 THR A CA 1
ATOM 2524 C C . THR A 1 320 ? 2.812 2.617 -32.078 1.00 96.06 320 THR A C 1
ATOM 2526 O O . THR A 1 320 ? 2.999 3.236 -33.119 1.00 96.06 320 THR A O 1
ATOM 2529 N N . TYR A 1 321 ? 2.840 1.288 -32.032 1.00 93.06 321 TYR A N 1
ATOM 2530 C CA . TYR A 1 321 ? 3.120 0.429 -33.181 1.00 93.06 321 TYR A CA 1
ATOM 2531 C C . TYR A 1 321 ? 1.872 -0.383 -33.557 1.00 93.06 321 TYR A C 1
ATOM 2533 O O . TYR A 1 321 ? 0.917 -0.436 -32.778 1.00 93.06 321 TYR A O 1
ATOM 2541 N N . PRO A 1 322 ? 1.836 -1.033 -34.738 1.00 91.12 322 PRO A N 1
ATOM 2542 C CA . PRO A 1 322 ? 0.647 -1.760 -35.188 1.00 91.12 322 PRO A CA 1
ATOM 2543 C C . PRO A 1 322 ? 0.134 -2.824 -34.206 1.00 91.12 322 PRO A C 1
ATOM 2545 O O . PRO A 1 322 ? -1.074 -3.023 -34.111 1.00 91.12 322 PRO A O 1
ATOM 2548 N N . SER A 1 323 ? 1.028 -3.487 -33.465 1.00 89.19 323 SER A N 1
ATOM 2549 C CA . SER A 1 323 ? 0.685 -4.601 -32.568 1.00 89.19 323 SER A CA 1
ATOM 2550 C C . SER A 1 323 ? 1.175 -4.449 -31.122 1.00 89.19 323 SER A C 1
ATOM 2552 O O . SER A 1 323 ? 0.902 -5.323 -30.303 1.00 89.19 323 SER A O 1
ATOM 2554 N N . TRP A 1 324 ? 1.876 -3.365 -30.782 1.00 95.12 324 TRP A N 1
ATOM 2555 C CA . TRP A 1 324 ? 2.456 -3.148 -29.451 1.00 95.12 324 TRP A CA 1
ATOM 2556 C C . TRP A 1 324 ? 2.686 -1.658 -29.166 1.00 95.12 324 TRP A C 1
ATOM 2558 O O . TRP A 1 324 ? 2.596 -0.809 -30.053 1.00 95.12 324 TRP A O 1
ATOM 2568 N N . ASN A 1 325 ? 2.979 -1.338 -27.912 1.00 97.44 325 ASN A N 1
ATOM 2569 C CA . ASN A 1 325 ? 3.345 -0.010 -27.445 1.00 97.44 325 ASN A CA 1
ATOM 2570 C C . ASN A 1 325 ? 4.748 -0.014 -26.855 1.00 97.44 325 ASN A C 1
ATOM 2572 O O . ASN A 1 325 ? 5.211 -1.017 -26.312 1.00 97.44 325 ASN A O 1
ATOM 2576 N N . HIS A 1 326 ? 5.380 1.148 -26.915 1.00 97.75 326 HIS A N 1
ATOM 2577 C CA . HIS A 1 326 ? 6.630 1.435 -26.236 1.00 97.75 326 HIS A CA 1
ATOM 2578 C C . HIS A 1 326 ? 6.374 2.385 -25.070 1.00 97.75 326 HIS A C 1
ATOM 2580 O O . HIS A 1 326 ? 5.650 3.366 -25.243 1.00 97.75 326 HIS A O 1
ATOM 2586 N N . LEU A 1 327 ? 7.000 2.146 -23.920 1.00 97.75 327 LEU A N 1
ATOM 2587 C CA . LEU A 1 327 ? 7.067 3.105 -22.816 1.00 97.75 327 LEU A CA 1
ATOM 2588 C C . LEU A 1 327 ? 8.496 3.216 -22.293 1.00 97.75 327 LEU A C 1
ATOM 2590 O O . LEU A 1 327 ? 9.132 2.202 -22.018 1.00 97.75 327 LEU A O 1
ATOM 2594 N N . ASP A 1 328 ? 8.967 4.443 -22.079 1.00 97.69 328 ASP A N 1
ATOM 2595 C CA . ASP A 1 328 ? 10.250 4.715 -21.429 1.00 97.69 328 ASP A CA 1
ATOM 2596 C C . ASP A 1 328 ? 10.161 5.837 -20.392 1.00 97.69 328 ASP A C 1
ATOM 2598 O O . ASP A 1 328 ? 9.269 6.675 -20.473 1.00 97.69 328 ASP A O 1
ATOM 2602 N N . ILE A 1 329 ? 11.085 5.868 -19.426 1.00 93.62 329 ILE A N 1
ATOM 2603 C CA . ILE A 1 329 ? 11.219 6.938 -18.407 1.00 93.62 329 ILE A CA 1
ATOM 2604 C C . ILE A 1 329 ? 12.251 8.018 -18.793 1.00 93.62 329 ILE A C 1
ATOM 2606 O O . ILE A 1 329 ? 12.833 8.677 -17.932 1.00 93.62 329 ILE A O 1
ATOM 2610 N N . GLY A 1 330 ? 12.549 8.164 -20.084 1.00 89.69 330 GLY A N 1
ATOM 2611 C CA . GLY A 1 330 ? 13.358 9.256 -20.619 1.00 89.69 330 GLY A CA 1
ATOM 2612 C C . GLY A 1 330 ? 12.549 10.546 -20.781 1.00 89.69 330 GLY A C 1
ATOM 2613 O O . GLY A 1 330 ? 11.544 10.764 -20.109 1.00 89.69 330 GLY A O 1
ATOM 2614 N N . SER A 1 331 ? 12.981 11.425 -21.687 1.00 90.25 331 SER A N 1
ATOM 2615 C CA . SER A 1 331 ? 12.242 12.655 -21.987 1.00 90.25 331 SER A CA 1
ATOM 2616 C C . SER A 1 331 ? 10.895 12.366 -22.660 1.00 90.25 331 SER A C 1
ATOM 2618 O O . SER A 1 331 ? 10.763 11.426 -23.455 1.00 90.25 331 SER A O 1
ATOM 2620 N N . LYS A 1 332 ? 9.897 13.210 -22.367 1.00 92.94 332 LYS A N 1
ATOM 2621 C CA . LYS A 1 332 ? 8.550 13.106 -22.936 1.00 92.94 332 LYS A CA 1
ATOM 2622 C C . LYS A 1 332 ? 8.590 13.184 -24.460 1.00 92.94 332 LYS A C 1
ATOM 2624 O O . LYS A 1 332 ? 8.957 14.211 -25.023 1.00 92.94 332 LYS A O 1
ATOM 2629 N N . ARG A 1 333 ? 8.190 12.098 -25.119 1.00 94.06 333 ARG A N 1
ATOM 2630 C CA . ARG A 1 333 ? 8.155 11.947 -26.584 1.00 94.06 333 ARG A CA 1
ATOM 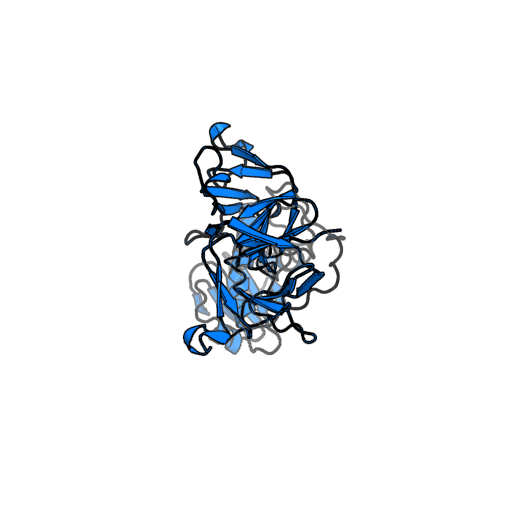2631 C C . ARG A 1 333 ? 6.959 11.089 -26.983 1.00 94.06 333 ARG A C 1
ATOM 2633 O O . ARG A 1 333 ? 6.526 10.245 -26.195 1.00 94.06 333 ARG A O 1
ATOM 2640 N N . ARG A 1 334 ? 6.417 11.311 -28.178 1.00 94.06 334 ARG A N 1
ATOM 2641 C CA . ARG A 1 334 ? 5.306 10.542 -28.755 1.00 94.06 334 ARG A CA 1
ATOM 2642 C C . ARG A 1 334 ? 5.627 10.218 -30.204 1.00 94.06 334 ARG A C 1
ATOM 2644 O O . ARG A 1 334 ? 6.112 11.109 -30.896 1.00 94.06 334 ARG A O 1
ATOM 2651 N N . TRP A 1 335 ? 5.387 8.983 -30.629 1.00 92.19 335 TRP A N 1
ATOM 2652 C CA . TRP A 1 335 ? 5.578 8.559 -32.015 1.00 92.19 335 TRP A CA 1
ATOM 2653 C C . TRP A 1 335 ? 4.677 7.388 -32.389 1.00 92.19 335 TRP A C 1
ATOM 2655 O O . TRP A 1 335 ? 4.231 6.657 -31.469 1.00 92.19 335 TRP A O 1
#

Secondary structure (DSSP, 8-state):
--EEEEE-SSEEEESSSS-GGGS-TTSEEEE-TT-EEEEEEEESB-TTS-BSSSEEEEEESS--BTTBSEEEEEGGGEEEEETTEEEES----TT--EEEE-S-EEEESSSS-GGGS-GGGEEEE-TT-EEEEEEEESEETTEE-SSEEEEEES-GGG-BTTB-EEEEEGGGEEEEETTEEEESPP---S---S---SS-S-EEEPTT--SEEETTSBSSTT-S-BHHHHHTTTTS--SSHHHHHHHHHHHHHHHHHHHHHTS--EEEE----HHHHHTSTT--TT-GGGGT-EEEEE-TT--HHHHHHHTTT-SSEEEE-SS-EEEESSS-EE-